Protein AF-A0A4Q6H4H4-F1 (afdb_monomer)

pLDDT: mean 83.79, std 18.28, range [35.28, 98.56]

Solvent-accessible surface area (backbone atoms only — not comparable to full-atom values): 11955 Å² total; per-residue (Å²): 139,85,88,82,91,83,85,89,84,82,86,76,82,78,79,79,80,73,75,78,73,72,81,71,68,82,70,78,76,62,74,46,55,41,21,68,50,34,29,77,55,87,57,36,86,38,56,75,34,77,49,33,36,56,27,21,25,72,40,68,34,55,92,76,80,50,20,31,28,33,31,42,95,56,76,86,53,84,60,22,12,32,17,32,41,34,33,62,43,93,83,63,80,78,85,74,46,62,56,42,37,34,38,37,36,26,30,30,39,72,43,47,79,90,65,80,61,91,68,45,47,60,29,30,48,27,77,42,79,42,82,49,93,59,101,59,77,65,81,83,77,56,50,76,33,69,63,86,68,100,57,67,69,36,49,40,65,42,65,65,40,76,67,52,79,67,26,77,73,50,66,47,78,91,79,72,44,70,48,67,32,72,94,43,75,83,77,57,84,89,75,61,83,132

Structure (mmCIF, N/CA/C/O backbone):
data_AF-A0A4Q6H4H4-F1
#
_entry.id   AF-A0A4Q6H4H4-F1
#
loop_
_atom_site.group_PDB
_atom_site.id
_atom_site.type_symbol
_atom_site.label_atom_id
_atom_site.label_alt_id
_atom_site.label_comp_id
_atom_site.label_asym_id
_atom_site.label_entity_id
_atom_site.label_seq_id
_atom_site.pdbx_PDB_ins_code
_atom_site.Cartn_x
_atom_site.Cartn_y
_atom_site.Cartn_z
_atom_site.occupancy
_atom_site.B_iso_or_equiv
_atom_site.auth_seq_id
_atom_site.auth_comp_id
_atom_site.auth_asym_id
_atom_site.auth_atom_id
_atom_site.pdbx_PDB_model_num
ATOM 1 N N . MET A 1 1 ? -66.472 32.005 66.245 1.00 35.28 1 MET A N 1
ATOM 2 C CA . MET A 1 1 ? -67.107 30.786 65.688 1.00 35.28 1 MET A CA 1
ATOM 3 C C . MET A 1 1 ? -67.100 31.001 64.180 1.00 35.28 1 MET A C 1
ATOM 5 O O . MET A 1 1 ? -67.633 32.016 63.779 1.00 35.28 1 MET A O 1
ATOM 9 N N . THR A 1 2 ? -66.399 30.291 63.301 1.00 38.59 2 THR A N 1
ATOM 10 C CA . THR A 1 2 ? -65.893 28.909 63.253 1.00 38.59 2 THR A CA 1
ATOM 11 C C . THR A 1 2 ? -64.796 28.846 62.170 1.00 38.59 2 THR A C 1
ATOM 13 O O . THR A 1 2 ? -64.757 29.670 61.262 1.00 38.59 2 THR A O 1
ATOM 16 N N . VAL A 1 3 ? -63.889 27.882 62.308 1.00 40.03 3 VAL A N 1
ATOM 17 C CA . VAL A 1 3 ? -62.698 27.603 61.479 1.00 40.03 3 VAL A CA 1
ATOM 18 C C . VAL A 1 3 ? -63.068 26.728 60.266 1.00 40.03 3 VAL A C 1
ATOM 20 O O . VAL A 1 3 ? -63.971 25.914 60.419 1.00 40.03 3 VAL A O 1
ATOM 23 N N . SER A 1 4 ? -62.351 26.827 59.128 1.00 36.16 4 SER A N 1
ATOM 24 C CA . SER A 1 4 ? -61.891 25.709 58.245 1.00 36.16 4 SER A CA 1
ATOM 25 C C . SER A 1 4 ? -61.464 26.259 56.863 1.00 36.16 4 SER A C 1
ATOM 27 O O . SER A 1 4 ? -62.285 26.838 56.167 1.00 36.16 4 SER A O 1
ATOM 29 N N . ARG A 1 5 ? -60.167 26.348 56.515 1.00 41.56 5 ARG A N 1
ATOM 30 C CA . ARG A 1 5 ? -59.294 25.346 55.840 1.00 41.56 5 ARG A CA 1
ATOM 31 C C . ARG A 1 5 ? -59.839 24.824 54.488 1.00 41.56 5 ARG A C 1
ATOM 33 O O . ARG A 1 5 ? -60.927 24.267 54.478 1.00 41.56 5 ARG A O 1
ATOM 40 N N . PHE A 1 6 ? -59.051 24.921 53.401 1.00 36.00 6 PHE A N 1
ATOM 41 C CA . PHE A 1 6 ? -58.383 23.801 52.686 1.00 36.00 6 PHE A CA 1
ATOM 42 C C . PHE A 1 6 ? -57.815 24.233 51.287 1.00 36.00 6 PHE A C 1
ATOM 44 O O . PHE A 1 6 ? -58.570 24.639 50.420 1.00 36.00 6 PHE A O 1
ATOM 51 N N . HIS A 1 7 ? -56.488 24.059 51.102 1.00 35.75 7 HIS A N 1
ATOM 52 C CA . HIS A 1 7 ? -55.749 23.491 49.935 1.00 35.75 7 HIS A CA 1
ATOM 53 C C . HIS A 1 7 ? -55.596 24.330 48.641 1.00 35.75 7 HIS A C 1
ATOM 55 O O . HIS A 1 7 ? -56.561 24.637 47.963 1.00 35.75 7 HIS A O 1
ATOM 61 N N . ALA A 1 8 ? -54.402 24.859 48.330 1.00 37.91 8 ALA A N 1
ATOM 62 C CA . ALA A 1 8 ? -53.200 24.207 47.768 1.00 37.91 8 ALA A CA 1
ATOM 63 C C . ALA A 1 8 ? -53.319 23.853 46.275 1.00 37.91 8 ALA A C 1
ATOM 65 O O . ALA A 1 8 ? -54.099 22.980 45.915 1.00 37.91 8 ALA A O 1
ATOM 66 N N . SER A 1 9 ? -52.478 24.467 45.433 1.00 41.88 9 SER A N 1
ATOM 67 C CA . SER A 1 9 ? -51.912 23.851 44.219 1.00 41.88 9 SER A CA 1
ATOM 68 C C . SER A 1 9 ? -50.717 24.674 43.732 1.00 41.88 9 SER A C 1
ATOM 70 O O . SER A 1 9 ? -50.850 25.678 43.039 1.00 41.88 9 SER A O 1
ATOM 72 N N . LEU A 1 10 ? -49.536 24.240 44.167 1.00 38.97 10 LEU A N 1
ATOM 73 C CA . LEU A 1 10 ? -48.231 24.639 43.660 1.00 38.97 10 LEU A CA 1
ATOM 74 C C . LEU A 1 10 ? -48.006 23.863 42.351 1.00 38.97 10 LEU A C 1
ATOM 76 O O . LEU A 1 10 ? -47.888 22.639 42.375 1.00 38.97 10 LEU A O 1
ATOM 80 N N . LEU A 1 11 ? -47.991 24.554 41.211 1.00 40.78 11 LEU A N 1
ATOM 81 C CA . LEU A 1 11 ? -47.660 23.966 39.910 1.00 40.78 11 LEU A CA 1
ATOM 82 C C . LEU A 1 11 ? -46.150 23.687 39.854 1.00 40.78 11 LEU A C 1
ATOM 84 O O . LEU A 1 11 ? -45.351 24.557 39.519 1.00 40.78 11 LEU A O 1
ATOM 88 N N . LEU A 1 12 ? -45.763 22.462 40.212 1.00 40.66 12 LEU A N 1
ATOM 89 C CA . LEU A 1 12 ? -44.425 21.931 39.977 1.00 40.66 12 LEU A CA 1
ATOM 90 C C . LEU A 1 12 ? -44.362 21.432 38.526 1.00 40.66 12 LEU A C 1
ATOM 92 O O . LEU A 1 12 ? -44.878 20.364 38.201 1.00 40.66 12 LEU A O 1
ATOM 96 N N . ALA A 1 13 ? -43.756 22.222 37.641 1.00 47.00 13 ALA A N 1
ATOM 97 C CA . ALA A 1 13 ? -43.449 21.793 36.283 1.00 47.00 13 ALA A CA 1
ATOM 98 C C . ALA A 1 13 ? -42.351 20.718 36.332 1.00 47.00 13 ALA A C 1
ATOM 100 O O . ALA A 1 13 ? -41.165 21.017 36.466 1.00 47.00 13 ALA A O 1
ATOM 101 N N . VAL A 1 14 ? -42.754 19.450 36.246 1.00 52.16 14 VAL A N 1
ATOM 102 C CA . VAL A 1 14 ? -41.838 18.333 36.007 1.00 52.16 14 VAL A CA 1
ATOM 103 C C . VAL A 1 14 ? -41.375 18.435 34.557 1.00 52.16 14 VAL A C 1
ATOM 105 O O . VAL A 1 14 ? -42.072 18.024 33.631 1.00 52.16 14 VAL A O 1
ATOM 108 N N . VAL A 1 15 ? -40.192 19.012 34.349 1.00 52.56 15 VAL A N 1
ATOM 109 C CA . VAL A 1 15 ? -39.466 18.877 33.085 1.00 52.56 15 VAL A CA 1
ATOM 110 C C . VAL A 1 15 ? -39.025 17.422 32.994 1.00 52.56 15 VAL A C 1
ATOM 112 O O . VAL A 1 15 ? -38.064 16.992 33.631 1.00 52.56 15 VAL A O 1
ATOM 115 N N . CYS A 1 16 ? -39.782 16.642 32.230 1.00 44.44 16 CYS A N 1
ATOM 116 C CA . CYS A 1 16 ? -39.402 15.302 31.826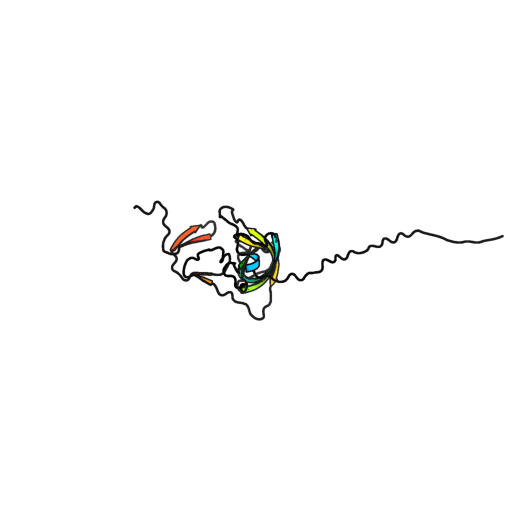 1.00 44.44 16 CYS A CA 1
ATOM 117 C C . CYS A 1 16 ? -38.205 15.437 30.874 1.00 44.44 16 CYS A C 1
ATOM 119 O O . CYS A 1 16 ? -38.367 15.644 29.672 1.00 44.44 16 CYS A O 1
ATOM 121 N N . ALA A 1 17 ? -36.990 15.380 31.423 1.00 48.84 17 ALA A N 1
ATOM 122 C CA . ALA A 1 17 ? -35.779 15.178 30.645 1.00 48.84 17 ALA A CA 1
ATOM 123 C C . ALA A 1 17 ? -35.823 13.750 30.087 1.00 48.84 17 ALA A C 1
ATOM 125 O O . ALA A 1 17 ? -35.260 12.813 30.652 1.00 48.84 17 ALA A O 1
ATOM 126 N N . CYS A 1 18 ? -36.563 13.579 28.993 1.00 41.12 18 CYS A N 1
ATOM 127 C CA . CYS A 1 18 ? -36.513 12.382 28.179 1.00 41.12 18 CYS A CA 1
ATOM 128 C C . CYS A 1 18 ? -35.121 12.372 27.548 1.00 41.12 18 CYS A C 1
ATOM 130 O O . CYS A 1 18 ? -34.861 13.045 26.551 1.00 41.12 18 CYS A O 1
ATOM 132 N N . GLY A 1 19 ? -34.188 11.693 28.214 1.00 46.41 19 GLY A N 1
ATOM 133 C CA . GLY A 1 19 ? -32.889 11.398 27.653 1.00 46.41 19 GLY A CA 1
ATOM 134 C C . GLY A 1 19 ? -33.112 10.638 26.360 1.00 46.41 19 GLY A C 1
ATOM 135 O O . GLY A 1 19 ? -33.396 9.442 26.382 1.00 46.41 19 GLY A O 1
ATOM 136 N N . ALA A 1 20 ? -32.961 11.329 25.233 1.00 50.06 20 ALA A N 1
ATOM 137 C CA . ALA A 1 20 ? -32.566 10.704 23.988 1.00 50.06 20 ALA A CA 1
ATOM 138 C C . ALA A 1 20 ? -31.166 10.122 24.224 1.00 50.06 20 ALA A C 1
ATOM 140 O O . ALA A 1 20 ? -30.148 10.707 23.854 1.00 50.06 20 ALA A O 1
ATOM 141 N N . ALA A 1 21 ? -31.114 8.987 24.925 1.00 47.38 21 ALA A N 1
ATOM 142 C CA . ALA A 1 21 ? -30.022 8.051 24.819 1.00 47.38 21 ALA A CA 1
ATOM 143 C C . ALA A 1 21 ? -29.969 7.717 23.337 1.00 47.38 21 ALA A C 1
ATOM 145 O O . ALA A 1 21 ? -30.808 6.987 22.812 1.00 47.38 21 ALA A O 1
ATOM 146 N N . SER A 1 22 ? -29.063 8.416 22.664 1.00 45.31 22 SER A N 1
ATOM 147 C CA . SER A 1 22 ? -28.878 8.362 21.238 1.00 45.31 22 SER A CA 1
ATOM 148 C C . SER A 1 22 ? -28.704 6.902 20.864 1.00 45.31 22 SER A C 1
ATOM 150 O O . SER A 1 22 ? -27.678 6.286 21.156 1.00 45.31 22 SER A O 1
ATOM 152 N N . THR A 1 23 ? -29.732 6.332 20.249 1.00 42.31 23 THR A N 1
ATOM 153 C CA . THR A 1 23 ? -29.711 5.022 19.613 1.00 42.31 23 THR A CA 1
ATOM 154 C C . THR A 1 23 ? -28.876 5.104 18.334 1.00 42.31 23 THR A C 1
ATOM 156 O O . THR A 1 23 ? -29.258 4.588 17.290 1.00 42.31 23 THR A O 1
ATOM 159 N N . TYR A 1 24 ? -27.675 5.689 18.409 1.00 43.91 24 TYR A N 1
ATOM 160 C CA . TYR A 1 24 ? -26.567 5.250 17.573 1.00 43.91 24 TYR A CA 1
ATOM 161 C C . TYR A 1 24 ? -26.169 3.882 18.100 1.00 43.91 24 TYR A C 1
ATOM 163 O O . TYR A 1 24 ? -25.194 3.709 18.831 1.00 43.91 24 TYR A O 1
ATOM 171 N N . ALA A 1 25 ? -27.005 2.906 17.755 1.00 46.31 25 ALA A N 1
ATOM 172 C CA . ALA A 1 25 ? -26.645 1.516 17.758 1.00 46.31 25 ALA A CA 1
ATOM 173 C C . ALA A 1 25 ? -25.219 1.429 17.217 1.00 46.31 25 ALA A C 1
ATOM 175 O O . ALA A 1 25 ? -24.937 1.871 16.099 1.00 46.31 25 ALA A O 1
ATOM 176 N N . ALA A 1 26 ? -24.319 0.908 18.045 1.00 48.25 26 ALA A N 1
ATOM 177 C CA . ALA A 1 26 ? -23.011 0.471 17.620 1.00 48.25 26 ALA A CA 1
ATOM 178 C C . ALA A 1 26 ? -23.227 -0.660 16.607 1.00 48.25 26 ALA A C 1
ATOM 180 O O . ALA A 1 26 ? -23.169 -1.842 16.944 1.00 48.25 26 ALA A O 1
ATOM 181 N N . ALA A 1 27 ? -23.539 -0.303 15.360 1.00 49.81 27 ALA A N 1
ATOM 182 C CA . ALA A 1 27 ? -23.380 -1.197 14.241 1.00 49.81 27 ALA A CA 1
ATOM 183 C C . ALA A 1 27 ? -21.912 -1.607 14.301 1.00 49.81 27 ALA A C 1
ATOM 185 O O . ALA A 1 27 ? -21.023 -0.772 14.119 1.00 49.81 27 ALA A O 1
ATOM 186 N N . LYS A 1 28 ? -21.653 -2.872 14.649 1.00 50.56 28 LYS A N 1
ATOM 187 C CA . LYS A 1 28 ? -20.339 -3.476 14.457 1.00 50.56 28 LYS A CA 1
ATOM 188 C C . LYS A 1 28 ? -20.013 -3.290 12.980 1.00 50.56 28 LYS A C 1
ATOM 190 O O . LYS A 1 28 ? -20.479 -4.065 12.151 1.00 50.56 28 LYS A O 1
ATOM 195 N N . ARG A 1 29 ? -19.266 -2.240 12.640 1.00 71.00 29 ARG A N 1
ATOM 196 C CA . ARG A 1 29 ? -18.693 -2.099 11.306 1.00 71.00 29 ARG A CA 1
ATOM 197 C C . ARG A 1 29 ? -17.817 -3.334 11.106 1.00 71.00 29 ARG A C 1
ATOM 199 O O . ARG A 1 29 ? -16.938 -3.618 11.920 1.00 71.00 29 ARG A O 1
ATOM 206 N N . SER A 1 30 ? -18.154 -4.140 10.108 1.00 88.88 30 SER A N 1
ATOM 207 C CA . SER A 1 30 ? -17.377 -5.320 9.752 1.00 88.88 30 SER A CA 1
ATOM 208 C C . SER A 1 30 ? -16.040 -4.883 9.168 1.00 88.88 30 SER A C 1
ATOM 210 O O . SER A 1 30 ? -15.969 -3.859 8.489 1.00 88.88 30 SER A O 1
ATOM 212 N N . VAL A 1 31 ? -15.000 -5.679 9.404 1.00 94.69 31 VAL A N 1
ATOM 213 C CA . VAL A 1 31 ? -13.733 -5.524 8.687 1.00 94.69 31 VAL A CA 1
ATOM 214 C C . VAL A 1 31 ? -13.992 -5.802 7.203 1.00 94.69 31 VAL A C 1
ATOM 216 O O . VAL A 1 31 ? -14.614 -6.816 6.882 1.00 94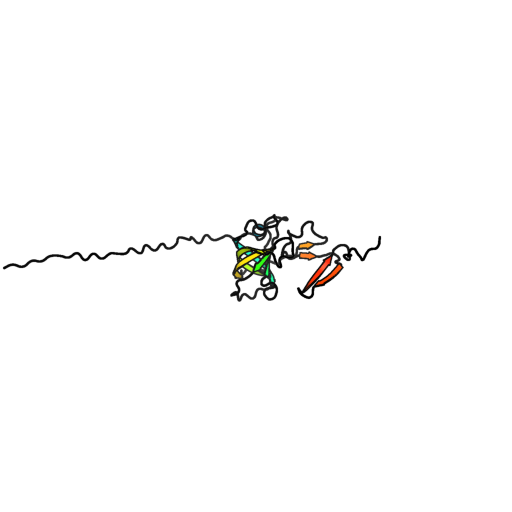.69 31 VAL A O 1
ATOM 219 N N . ILE A 1 32 ? -13.562 -4.900 6.325 1.00 96.25 32 ILE A N 1
ATOM 220 C CA . ILE A 1 32 ? -13.533 -5.113 4.873 1.00 96.25 32 ILE A CA 1
ATOM 221 C C . ILE A 1 32 ? -12.117 -5.492 4.431 1.00 96.25 32 ILE A C 1
ATOM 223 O O . ILE A 1 32 ? -11.156 -5.222 5.154 1.00 96.25 32 ILE A O 1
ATOM 227 N N . THR A 1 33 ? -12.005 -6.100 3.252 1.00 96.69 33 THR A N 1
ATOM 228 C CA . THR A 1 33 ? -10.712 -6.308 2.595 1.00 96.69 33 THR A CA 1
ATOM 229 C C . THR A 1 33 ? -10.139 -4.978 2.125 1.00 96.69 33 THR A C 1
ATOM 231 O O . THR A 1 33 ? -10.880 -4.028 1.842 1.00 96.69 33 THR A O 1
ATOM 234 N N . ILE A 1 34 ? -8.817 -4.904 2.051 1.00 97.69 34 ILE A N 1
ATOM 235 C CA . ILE A 1 34 ? -8.105 -3.732 1.556 1.00 97.69 34 ILE A CA 1
ATOM 236 C C . ILE A 1 34 ? -8.345 -3.563 0.049 1.00 97.69 34 ILE A C 1
ATOM 238 O O . ILE A 1 34 ? -8.628 -2.440 -0.363 1.00 97.69 34 ILE A O 1
ATOM 242 N N . GLY A 1 35 ? -8.421 -4.652 -0.725 1.00 97.12 35 GLY A N 1
ATOM 243 C CA . GLY A 1 35 ? -8.825 -4.617 -2.140 1.00 97.12 35 GLY A CA 1
ATOM 244 C C . GLY A 1 35 ? -10.178 -3.945 -2.384 1.00 97.12 35 GLY A C 1
ATOM 245 O O . GLY A 1 35 ? -10.332 -3.151 -3.313 1.00 97.12 35 GLY A O 1
ATOM 246 N N . ARG A 1 36 ? -11.143 -4.100 -1.466 1.00 96.81 36 ARG A N 1
ATOM 247 C CA . ARG A 1 36 ? -12.421 -3.370 -1.526 1.00 96.81 36 ARG A CA 1
ATOM 248 C C . ARG A 1 36 ? -12.279 -1.870 -1.244 1.00 96.81 36 ARG A C 1
ATOM 250 O O . ARG A 1 36 ? -13.081 -1.088 -1.756 1.00 96.81 36 ARG A O 1
ATOM 257 N N . ALA A 1 37 ? -11.335 -1.476 -0.390 1.00 97.19 37 ALA A N 1
ATOM 258 C CA . ALA A 1 37 ? -11.049 -0.069 -0.124 1.00 97.19 37 ALA A CA 1
ATOM 259 C C . ALA A 1 37 ? -10.315 0.587 -1.297 1.00 97.19 37 ALA A C 1
ATOM 261 O O . ALA A 1 37 ? -10.647 1.714 -1.633 1.00 97.19 37 ALA A O 1
ATOM 262 N N . GLN A 1 38 ? -9.395 -0.130 -1.936 1.00 96.94 38 GLN A N 1
ATOM 263 C CA . GLN A 1 38 ? -8.705 0.291 -3.155 1.00 96.94 38 GLN A CA 1
ATOM 264 C C . GLN A 1 38 ? -9.677 0.412 -4.339 1.00 96.94 38 GLN A C 1
ATOM 266 O O . GLN A 1 38 ? -9.867 1.478 -4.913 1.00 96.94 38 GLN A O 1
ATOM 271 N N . GLY A 1 39 ? -10.414 -0.658 -4.639 1.00 95.75 39 GLY A N 1
ATOM 272 C CA . GLY A 1 39 ? -11.266 -0.727 -5.821 1.00 95.75 39 GLY A CA 1
ATOM 273 C C . GLY A 1 39 ? -10.471 -0.910 -7.118 1.00 95.75 39 GLY A C 1
ATOM 274 O O . GLY A 1 39 ? -9.253 -1.044 -7.121 1.00 95.75 39 GLY A O 1
ATOM 275 N N . ARG A 1 40 ? -11.191 -1.002 -8.244 1.00 95.19 40 ARG A N 1
ATOM 276 C CA . ARG A 1 40 ? -10.613 -1.324 -9.568 1.00 95.19 40 ARG A CA 1
ATOM 277 C C . ARG A 1 40 ? -10.270 -0.107 -10.429 1.00 95.19 40 ARG A C 1
ATOM 279 O O . ARG A 1 40 ? -9.693 -0.283 -11.499 1.00 95.19 40 ARG A O 1
ATOM 286 N N . ALA A 1 41 ? -10.736 1.072 -10.032 1.00 92.56 41 ALA A N 1
ATOM 287 C CA . ALA A 1 41 ? -10.543 2.319 -10.764 1.00 92.56 41 ALA A CA 1
ATOM 288 C C . ALA A 1 41 ? -9.378 3.106 -10.157 1.00 92.56 41 ALA A C 1
ATOM 290 O O . ALA A 1 41 ? -8.947 2.783 -9.059 1.00 92.56 41 ALA A O 1
ATOM 291 N N . ASP A 1 42 ? -8.953 4.174 -10.828 1.00 90.00 42 ASP A N 1
ATOM 292 C CA . ASP A 1 42 ? -7.866 5.063 -10.377 1.00 90.00 42 ASP A CA 1
ATOM 293 C C . ASP A 1 42 ? -8.157 5.796 -9.053 1.00 90.00 42 ASP A C 1
ATOM 295 O O . ASP A 1 42 ? -7.317 6.525 -8.544 1.00 90.00 42 ASP A O 1
ATOM 299 N N . ARG A 1 43 ? -9.391 5.710 -8.544 1.00 93.75 43 ARG A N 1
ATOM 300 C CA . ARG A 1 43 ? -9.804 6.295 -7.266 1.00 93.75 43 ARG A CA 1
ATOM 301 C C . ARG A 1 43 ? -10.704 5.323 -6.533 1.00 93.75 43 ARG A C 1
ATOM 303 O O . ARG A 1 43 ? -11.534 4.637 -7.149 1.00 93.75 43 ARG A O 1
ATOM 310 N N . SER A 1 44 ? -10.614 5.346 -5.213 1.00 96.69 44 SER A N 1
ATOM 311 C CA . SER A 1 44 ? -11.403 4.499 -4.344 1.00 96.69 44 SER A CA 1
ATOM 312 C C . SER A 1 44 ? -12.911 4.727 -4.514 1.00 96.69 44 SER A C 1
ATOM 314 O O . SER A 1 44 ? -13.396 5.859 -4.406 1.00 96.69 44 SER A O 1
ATOM 316 N N . PRO A 1 45 ? -13.722 3.657 -4.633 1.00 97.25 45 PRO A N 1
ATOM 317 C CA . PRO A 1 45 ? -15.179 3.764 -4.543 1.00 97.25 45 PRO A CA 1
ATOM 318 C C . PRO A 1 45 ? -15.656 4.119 -3.125 1.00 97.25 45 PRO A C 1
ATOM 320 O O . PRO A 1 45 ? -16.841 4.384 -2.915 1.00 97.25 45 PRO A O 1
ATOM 323 N N . LEU A 1 46 ? -14.756 4.072 -2.140 1.00 98.00 46 LEU A N 1
ATOM 324 C CA . LEU A 1 46 ? -15.012 4.377 -0.739 1.00 98.00 46 LEU A CA 1
ATOM 325 C C . LEU A 1 46 ? -14.377 5.701 -0.310 1.00 98.00 46 LEU A C 1
ATOM 327 O O . LEU A 1 46 ? -14.336 5.964 0.891 1.00 98.00 46 LEU A O 1
ATOM 331 N N . GLU A 1 47 ? -13.920 6.545 -1.238 1.00 98.12 47 GLU A N 1
ATOM 332 C CA . GLU A 1 47 ? -13.380 7.863 -0.907 1.00 98.12 47 GLU A CA 1
ATOM 333 C C . GLU A 1 47 ? -14.332 8.640 0.021 1.00 98.12 47 GLU A C 1
ATOM 335 O O . GLU A 1 47 ? -15.548 8.724 -0.181 1.00 98.12 47 GLU A O 1
ATOM 340 N N . GLY A 1 48 ? -13.771 9.181 1.101 1.00 97.38 48 GLY A N 1
ATOM 341 C CA . GLY A 1 48 ? -14.515 9.911 2.113 1.00 97.38 48 GLY A CA 1
ATOM 342 C C . GLY A 1 48 ? -15.381 9.025 3.007 1.00 97.38 48 GLY A C 1
ATOM 343 O O . GLY A 1 48 ? -15.998 9.559 3.926 1.00 97.38 48 GLY A O 1
ATOM 344 N N . GLN A 1 49 ? -15.432 7.704 2.825 1.00 98.00 49 GLN A N 1
ATOM 345 C CA . GLN A 1 49 ? -16.205 6.792 3.670 1.00 98.00 49 GLN A CA 1
ATOM 346 C C . GLN A 1 49 ? -15.375 6.258 4.841 1.00 98.00 49 GLN A C 1
ATOM 348 O O . GLN A 1 49 ? -14.172 6.017 4.709 1.00 98.00 49 GLN A O 1
ATOM 353 N N . PRO A 1 50 ? -16.000 6.050 6.013 1.00 97.81 50 PRO A N 1
ATOM 354 C CA . PRO A 1 50 ? -15.339 5.387 7.119 1.00 97.81 50 PRO A CA 1
ATOM 355 C C . PRO A 1 50 ? -15.263 3.873 6.882 1.00 97.81 50 PRO A C 1
ATOM 357 O O . PRO A 1 50 ? -16.266 3.232 6.560 1.00 97.81 50 PRO A O 1
ATOM 360 N N . VAL A 1 51 ? -14.095 3.290 7.124 1.00 97.88 51 VAL A N 1
ATOM 361 C CA . VAL A 1 51 ? -13.810 1.866 6.929 1.00 97.88 51 VAL A CA 1
ATOM 362 C C . VAL A 1 51 ? -13.129 1.264 8.153 1.00 97.88 51 VAL A C 1
ATOM 364 O O . VAL A 1 51 ? -12.541 1.964 8.982 1.00 97.88 51 VAL A O 1
ATOM 367 N N . ILE A 1 52 ? -13.220 -0.060 8.259 1.00 97.69 52 ILE A N 1
ATOM 368 C CA . ILE A 1 52 ? -12.394 -0.850 9.167 1.00 97.69 52 ILE A CA 1
ATOM 369 C C . ILE A 1 52 ? -11.655 -1.878 8.323 1.00 97.69 52 ILE A C 1
ATOM 371 O O . ILE A 1 52 ? -12.296 -2.707 7.683 1.00 97.69 52 ILE A O 1
ATOM 375 N N . VAL A 1 53 ? -10.328 -1.842 8.351 1.00 97.12 53 VAL A N 1
ATOM 376 C CA . VAL A 1 53 ? -9.464 -2.824 7.681 1.00 97.12 53 VAL A CA 1
ATOM 377 C C . VAL A 1 53 ? -8.572 -3.511 8.705 1.00 97.12 53 VAL A C 1
ATOM 379 O O . VAL A 1 53 ? -8.350 -3.007 9.811 1.00 97.12 53 VAL A O 1
ATOM 382 N N . GLN A 1 54 ? -8.074 -4.691 8.364 1.00 96.00 54 GLN A N 1
ATOM 383 C CA . GLN A 1 54 ? -7.135 -5.427 9.198 1.00 96.00 54 GLN A CA 1
ATOM 384 C C . GLN A 1 54 ? -6.089 -6.073 8.304 1.00 96.00 54 GLN A C 1
ATOM 386 O O . GLN A 1 54 ? -6.442 -6.729 7.333 1.00 96.00 54 GLN A O 1
ATOM 391 N N . GLY A 1 55 ? -4.822 -5.936 8.667 1.00 95.06 55 GLY A N 1
ATOM 392 C CA . GLY A 1 55 ? -3.726 -6.492 7.886 1.00 95.06 55 GLY A CA 1
ATOM 393 C C . GLY A 1 55 ? -2.441 -6.572 8.691 1.00 95.06 55 GLY A C 1
ATOM 394 O O . GLY A 1 55 ? -2.412 -6.267 9.888 1.00 95.06 55 GLY A O 1
ATOM 395 N N . THR A 1 56 ? -1.380 -6.979 8.016 1.00 95.88 56 THR A N 1
ATOM 396 C CA . THR A 1 56 ? -0.017 -7.009 8.527 1.00 95.88 56 THR A CA 1
ATOM 397 C C . THR A 1 56 ? 0.736 -5.780 8.031 1.00 95.88 56 THR A C 1
ATOM 399 O O . THR A 1 56 ? 0.700 -5.445 6.848 1.00 95.88 56 THR A O 1
ATOM 402 N N . VAL A 1 57 ? 1.429 -5.098 8.938 1.00 95.88 57 VAL A N 1
ATOM 403 C CA . VAL A 1 57 ? 2.307 -3.978 8.602 1.00 95.88 57 VAL A CA 1
ATOM 404 C C . VAL A 1 57 ? 3.478 -4.512 7.780 1.00 95.88 57 VAL A C 1
ATOM 406 O O . VAL A 1 57 ? 4.204 -5.399 8.234 1.00 95.88 57 VAL A O 1
ATOM 409 N N . THR A 1 58 ? 3.680 -3.984 6.576 1.00 95.75 58 THR A N 1
ATOM 410 C CA . THR A 1 58 ? 4.776 -4.390 5.675 1.00 95.75 58 THR A CA 1
ATOM 411 C C . THR A 1 58 ? 5.966 -3.436 5.745 1.00 95.75 58 THR A C 1
ATOM 413 O O . THR A 1 58 ? 7.101 -3.858 5.528 1.00 95.75 58 THR A O 1
ATOM 416 N N . GLY A 1 59 ? 5.730 -2.184 6.141 1.00 94.50 59 GLY A N 1
ATOM 417 C CA . GLY A 1 59 ? 6.765 -1.188 6.403 1.00 94.50 59 GLY A CA 1
ATOM 418 C C . GLY A 1 59 ? 6.221 -0.024 7.226 1.00 94.50 59 GLY A C 1
ATOM 419 O O . GLY A 1 59 ? 5.120 0.457 6.970 1.00 94.50 59 GLY A O 1
ATOM 420 N N . ASN A 1 60 ? 6.985 0.419 8.226 1.00 94.38 60 ASN A N 1
ATOM 421 C CA . ASN A 1 60 ? 6.645 1.584 9.039 1.00 94.38 60 ASN A CA 1
ATOM 422 C C . ASN A 1 60 ? 7.549 2.761 8.656 1.00 94.38 60 ASN A C 1
ATOM 424 O O . ASN A 1 60 ? 8.758 2.700 8.871 1.00 94.38 60 ASN A O 1
ATOM 428 N N . PHE A 1 61 ? 6.945 3.822 8.126 1.00 92.75 61 PHE A N 1
ATOM 429 C CA . PHE A 1 61 ? 7.616 5.026 7.644 1.00 92.75 61 PHE A CA 1
ATOM 430 C C . PHE A 1 61 ? 7.093 6.284 8.350 1.00 92.75 61 PHE A C 1
ATOM 432 O O . PHE A 1 61 ? 7.141 7.376 7.787 1.00 92.75 61 PHE A O 1
ATOM 439 N N . THR A 1 62 ? 6.603 6.167 9.590 1.00 91.62 62 THR A N 1
ATOM 440 C CA . THR A 1 62 ? 6.013 7.300 10.324 1.00 91.62 62 THR A CA 1
ATOM 441 C C . THR A 1 62 ? 6.973 8.469 10.526 1.00 91.62 62 THR A C 1
ATOM 443 O O . THR A 1 62 ? 6.519 9.600 10.648 1.00 91.62 62 THR A O 1
ATOM 446 N N . GLU A 1 63 ? 8.284 8.218 10.554 1.00 87.69 63 GLU A N 1
ATOM 447 C CA . GLU A 1 63 ? 9.306 9.267 10.692 1.00 87.69 63 GLU A CA 1
ATOM 448 C C . GLU A 1 63 ? 9.627 9.985 9.366 1.00 87.69 63 GLU A C 1
ATOM 450 O O . GLU A 1 63 ? 10.188 11.075 9.401 1.00 87.69 63 GLU A O 1
ATOM 455 N N . GLY A 1 64 ? 9.257 9.408 8.215 1.00 87.19 64 GLY A N 1
ATOM 456 C CA . GLY A 1 64 ? 9.519 9.970 6.883 1.00 87.19 64 GLY A CA 1
ATOM 457 C C . GLY A 1 64 ? 8.240 10.332 6.131 1.00 87.19 64 GLY A C 1
ATOM 458 O O . GLY A 1 64 ? 7.921 11.504 5.969 1.00 87.19 64 GLY A O 1
ATOM 459 N N . LEU A 1 65 ? 7.479 9.317 5.716 1.00 88.25 65 LEU A N 1
ATOM 460 C CA . LEU A 1 65 ? 6.224 9.473 4.967 1.00 88.25 65 LEU A CA 1
ATOM 461 C C . LEU A 1 65 ? 5.021 9.810 5.864 1.00 88.25 65 LE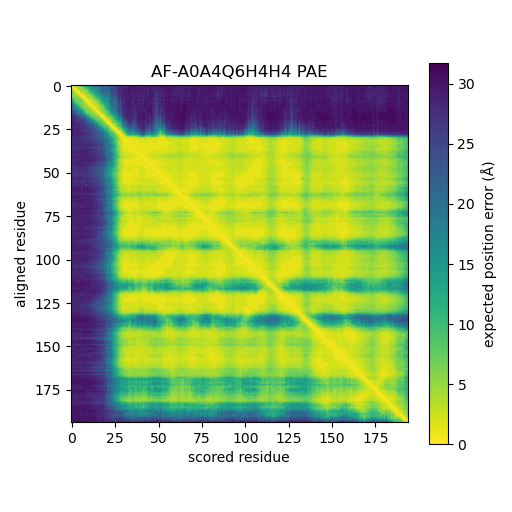U A C 1
ATOM 463 O O . LEU A 1 65 ? 3.915 10.009 5.379 1.00 88.25 65 LEU A O 1
ATOM 467 N N . GLY A 1 66 ? 5.201 9.828 7.188 1.00 92.50 66 GLY A N 1
ATOM 468 C CA . GLY A 1 66 ? 4.125 10.133 8.133 1.00 92.50 66 GLY A CA 1
ATOM 469 C C . GLY A 1 66 ? 3.107 9.004 8.325 1.00 92.50 66 GLY A C 1
ATOM 470 O O . GLY A 1 66 ? 2.081 9.223 8.964 1.00 92.50 66 GLY A O 1
ATOM 471 N N . GLY A 1 67 ? 3.390 7.794 7.833 1.00 95.56 67 GLY A N 1
ATOM 472 C CA . GLY A 1 67 ? 2.477 6.654 7.910 1.00 95.56 67 GLY A CA 1
ATOM 473 C C . GLY A 1 67 ? 3.153 5.294 7.752 1.00 95.56 67 GLY A C 1
ATOM 474 O O . GLY A 1 67 ? 4.374 5.166 7.845 1.00 95.56 67 GLY A O 1
ATOM 475 N N . PHE A 1 68 ? 2.354 4.251 7.558 1.00 97.12 68 PHE A N 1
ATOM 476 C CA . PHE A 1 68 ? 2.828 2.876 7.392 1.00 97.12 68 PHE A CA 1
ATOM 477 C C . PHE A 1 68 ? 2.013 2.139 6.329 1.00 97.12 68 PHE A C 1
ATOM 479 O O . PHE A 1 68 ? 0.843 2.448 6.114 1.00 97.12 68 PHE A O 1
ATOM 486 N N . PHE A 1 69 ? 2.622 1.140 5.696 1.00 97.62 69 PHE A N 1
ATOM 487 C CA . PHE A 1 69 ? 1.941 0.257 4.753 1.00 97.62 69 PHE A CA 1
ATOM 488 C C . PHE A 1 69 ? 1.316 -0.925 5.488 1.00 97.62 69 PHE A C 1
ATOM 490 O O . PHE A 1 69 ? 1.954 -1.556 6.340 1.00 97.62 69 PHE A O 1
ATOM 497 N N . LEU A 1 70 ? 0.068 -1.220 5.142 1.00 97.75 70 LEU A N 1
ATOM 498 C CA . LEU A 1 70 ? -0.721 -2.323 5.669 1.00 97.75 70 LEU A CA 1
ATOM 499 C C . LEU A 1 70 ? -1.175 -3.198 4.504 1.00 97.75 70 LEU A C 1
ATOM 501 O O . LEU A 1 70 ? -1.739 -2.673 3.553 1.00 97.75 70 LEU A O 1
ATOM 505 N N . GLN A 1 71 ? -0.975 -4.509 4.600 1.00 97.69 71 GLN A N 1
ATOM 506 C CA . GLN A 1 71 ? -1.416 -5.465 3.583 1.00 97.69 71 GLN A CA 1
ATOM 507 C C . GLN A 1 71 ? -2.206 -6.601 4.231 1.00 97.69 71 GLN A C 1
ATOM 509 O O . GLN A 1 71 ? -1.803 -7.108 5.283 1.00 97.69 71 GLN A O 1
ATOM 514 N N . ASP A 1 72 ? -3.339 -6.983 3.648 1.00 94.69 72 ASP A N 1
ATOM 515 C CA . ASP A 1 72 ? -4.177 -8.069 4.158 1.00 94.69 72 ASP A CA 1
ATOM 516 C C . ASP A 1 72 ? -3.909 -9.398 3.427 1.00 94.69 72 ASP A C 1
ATOM 518 O O . ASP A 1 72 ? -2.863 -9.584 2.804 1.00 94.69 72 ASP A O 1
ATOM 522 N N . GLY A 1 73 ? -4.796 -10.382 3.612 1.00 91.25 73 GLY A N 1
ATOM 523 C CA . GLY A 1 73 ? -4.678 -11.697 2.969 1.00 91.25 73 GLY A CA 1
ATOM 524 C C . GLY A 1 73 ? -5.101 -11.718 1.498 1.00 91.25 73 GLY A C 1
ATOM 525 O O . GLY A 1 73 ? -5.060 -12.786 0.888 1.00 91.25 73 GLY A O 1
ATOM 526 N N . GLY A 1 74 ? -5.516 -10.569 0.975 1.00 89.19 74 GLY A N 1
ATOM 527 C CA . GLY A 1 74 ? -6.114 -10.369 -0.325 1.00 89.19 74 GLY A CA 1
ATOM 528 C C . GLY A 1 74 ? -7.566 -10.803 -0.444 1.00 89.19 74 GLY A C 1
ATOM 529 O O . GLY A 1 74 ? -8.099 -11.543 0.391 1.00 89.19 74 GLY A O 1
ATOM 530 N N . ASP A 1 75 ? -8.223 -10.315 -1.492 1.00 90.25 75 ASP A N 1
ATOM 531 C CA . ASP A 1 75 ? -9.629 -10.616 -1.792 1.00 90.25 75 ASP A CA 1
ATOM 532 C C . ASP A 1 75 ? -9.837 -11.489 -3.041 1.00 90.25 75 ASP A C 1
ATO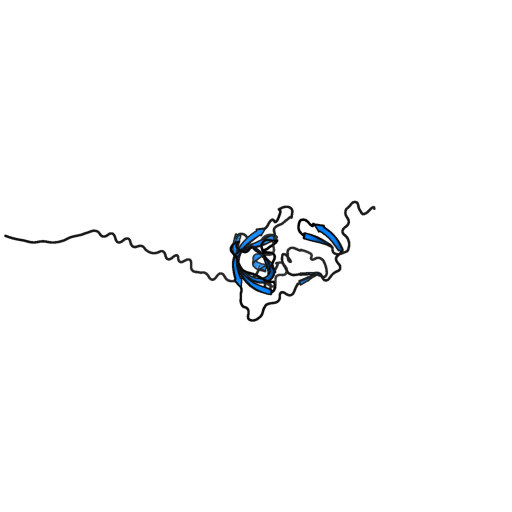M 534 O O . ASP A 1 75 ? -10.969 -11.852 -3.373 1.00 90.25 75 ASP A O 1
ATOM 538 N N . GLY A 1 76 ? -8.740 -11.900 -3.682 1.00 91.62 76 GLY A N 1
ATOM 539 C CA . GLY A 1 76 ? -8.750 -12.746 -4.875 1.00 91.62 76 GLY A CA 1
ATOM 540 C C . GLY A 1 76 ? -9.016 -11.983 -6.173 1.00 91.62 76 GLY A C 1
ATOM 541 O O . GLY A 1 76 ? -9.101 -12.613 -7.230 1.00 91.62 76 GLY A O 1
ATOM 542 N N . ASP A 1 77 ? -9.129 -10.656 -6.123 1.00 94.62 77 ASP A N 1
ATOM 543 C CA . ASP A 1 77 ? -9.264 -9.807 -7.294 1.00 94.62 77 ASP A CA 1
ATOM 544 C C . ASP A 1 77 ? -7.910 -9.225 -7.716 1.00 94.62 77 ASP A C 1
ATOM 546 O O . ASP A 1 77 ? -7.419 -8.244 -7.170 1.00 94.62 77 ASP A O 1
ATOM 550 N N . ALA A 1 78 ? -7.321 -9.793 -8.768 1.00 92.81 78 ALA A N 1
ATOM 551 C CA . ALA A 1 78 ? -6.049 -9.315 -9.316 1.00 92.81 78 ALA A CA 1
ATOM 552 C C . ALA A 1 78 ? -6.112 -7.884 -9.891 1.00 92.81 78 ALA A C 1
ATOM 554 O O . ALA A 1 78 ? -5.092 -7.350 -10.326 1.00 92.81 78 ALA A O 1
ATOM 555 N N . LEU A 1 79 ? -7.302 -7.275 -9.963 1.00 94.00 79 LEU A N 1
ATOM 556 C CA . LEU A 1 79 ? -7.490 -5.908 -10.433 1.00 94.00 79 LEU A CA 1
ATOM 557 C C . LEU A 1 79 ? -7.487 -4.863 -9.311 1.00 94.00 79 LEU A C 1
ATOM 559 O O . LEU A 1 79 ? -7.621 -3.680 -9.641 1.00 94.00 79 LEU A O 1
ATOM 563 N N . THR A 1 80 ? -7.331 -5.268 -8.051 1.00 95.06 80 THR A N 1
ATOM 564 C CA . THR A 1 80 ? -7.258 -4.384 -6.881 1.00 95.06 80 THR A CA 1
ATOM 565 C C . THR A 1 80 ? -5.985 -4.639 -6.084 1.00 95.06 80 THR A C 1
ATOM 567 O O . THR A 1 80 ? -5.507 -5.769 -6.038 1.00 95.06 80 THR A O 1
ATOM 570 N N . SER A 1 81 ? -5.447 -3.603 -5.438 1.00 96.62 81 SER A N 1
ATOM 571 C CA . SER A 1 81 ? -4.337 -3.778 -4.498 1.00 96.62 81 SER A CA 1
ATOM 572 C C . SER A 1 81 ? -4.831 -4.306 -3.150 1.00 96.62 81 SER A C 1
ATOM 574 O O . SER A 1 81 ? -5.797 -3.803 -2.582 1.00 96.62 81 SER A O 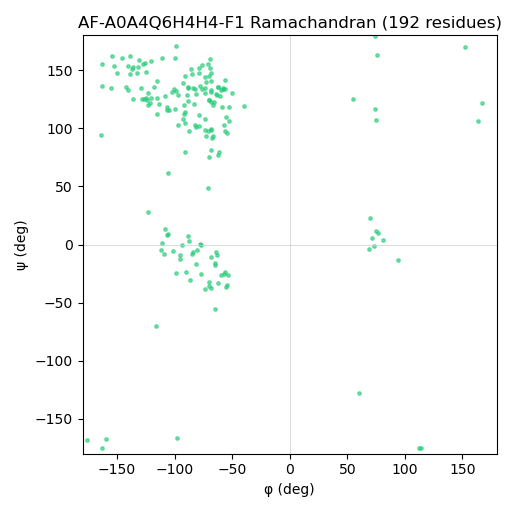1
ATOM 576 N N . ASP A 1 82 ? -4.111 -5.272 -2.587 1.00 96.75 82 ASP A N 1
ATOM 577 C CA . ASP A 1 82 ? -4.373 -5.808 -1.245 1.00 96.75 82 ASP A CA 1
ATOM 578 C C . ASP A 1 82 ? -3.646 -5.026 -0.137 1.00 96.75 82 ASP A C 1
ATOM 580 O O . ASP A 1 82 ? -3.618 -5.432 1.032 1.00 96.75 82 ASP A O 1
ATOM 584 N N . ALA A 1 83 ? -3.021 -3.904 -0.498 1.00 97.69 83 ALA A N 1
ATOM 585 C CA . ALA A 1 83 ? -2.288 -3.042 0.409 1.00 97.69 83 ALA A CA 1
ATOM 586 C C . ALA A 1 83 ? -2.762 -1.587 0.355 1.00 97.69 83 ALA A C 1
ATOM 588 O O . ALA A 1 83 ? -3.369 -1.119 -0.605 1.00 97.69 83 ALA A O 1
ATOM 589 N N . ILE A 1 84 ? -2.508 -0.869 1.445 1.00 98.00 84 ILE A N 1
ATOM 590 C CA . ILE A 1 84 ? -2.907 0.527 1.592 1.00 98.00 84 ILE A CA 1
ATOM 591 C C . ILE A 1 84 ? -1.936 1.273 2.496 1.00 98.00 84 ILE A C 1
ATOM 593 O O . ILE A 1 84 ? -1.384 0.711 3.454 1.00 98.00 84 ILE A O 1
ATOM 597 N N . PHE A 1 85 ? -1.744 2.557 2.209 1.00 98.06 85 PHE A N 1
ATOM 598 C CA . PHE A 1 85 ? -1.010 3.448 3.091 1.00 98.06 85 PHE A CA 1
ATOM 599 C C . PHE A 1 85 ? -1.932 3.999 4.184 1.00 98.06 85 PHE A C 1
ATOM 601 O O . PHE A 1 85 ? -3.073 4.398 3.942 1.00 98.06 85 PHE A O 1
ATOM 608 N N . VAL A 1 86 ? -1.447 4.000 5.423 1.00 98.31 86 VAL A N 1
ATOM 609 C CA . VAL A 1 86 ? -2.214 4.430 6.593 1.00 98.31 86 VAL A CA 1
ATOM 610 C C . VAL A 1 86 ? -1.496 5.572 7.292 1.00 98.31 86 VAL A C 1
ATOM 612 O O . VAL A 1 86 ? -0.382 5.409 7.794 1.00 98.31 86 VAL A O 1
ATOM 615 N N . VAL A 1 87 ? -2.186 6.706 7.411 1.00 97.75 87 VAL A N 1
ATOM 616 C CA . VAL A 1 87 ? -1.748 7.865 8.193 1.00 97.75 87 VAL A CA 1
ATOM 617 C C . VAL A 1 87 ? -2.330 7.745 9.609 1.00 97.75 87 VAL A C 1
ATOM 619 O O . VAL A 1 87 ? -3.543 7.906 9.787 1.00 97.75 87 VAL A O 1
ATOM 622 N N . PRO A 1 88 ? -1.526 7.439 10.646 1.00 97.00 88 PRO A N 1
ATOM 623 C CA . PRO A 1 88 ? -2.008 7.358 12.020 1.00 97.00 88 PRO A CA 1
ATOM 624 C C . PRO A 1 88 ? -2.399 8.741 12.578 1.00 97.00 88 PRO A C 1
ATOM 626 O O . PRO A 1 88 ? -1.895 9.768 12.118 1.00 97.00 88 PRO A O 1
ATOM 629 N N . PRO A 1 89 ? -3.231 8.802 13.636 1.00 94.50 89 PRO A N 1
ATOM 630 C CA . PRO A 1 89 ? -3.433 10.040 14.381 1.00 94.50 89 PRO A CA 1
ATOM 631 C C . PRO A 1 89 ? -2.097 10.586 14.895 1.00 94.50 89 PRO A C 1
ATOM 633 O O . PRO A 1 89 ? -1.284 9.823 15.417 1.00 94.50 89 PRO A O 1
ATOM 636 N N . LYS A 1 90 ? -1.907 11.911 14.876 1.00 89.69 90 LYS A N 1
ATOM 637 C CA . LYS A 1 90 ? -0.700 12.563 15.436 1.00 89.69 90 LYS A CA 1
ATOM 638 C C . LYS A 1 90 ? -0.454 12.233 16.915 1.00 89.69 90 LYS A C 1
ATOM 640 O O . LYS A 1 90 ? 0.665 12.333 17.401 1.00 89.69 90 LYS A O 1
ATOM 645 N N . THR A 1 91 ? -1.504 11.857 17.641 1.00 87.88 91 THR A N 1
ATOM 646 C CA . THR A 1 91 ? -1.455 11.449 19.052 1.00 87.88 91 THR A CA 1
ATOM 647 C C . THR A 1 91 ? -1.091 9.976 19.249 1.00 87.88 91 THR A C 1
ATOM 649 O O . THR A 1 91 ? -0.919 9.539 20.391 1.00 87.88 91 THR A O 1
ATOM 652 N N . SER A 1 92 ? -0.989 9.194 18.170 1.00 85.62 92 SER A N 1
ATOM 653 C CA . SER A 1 92 ? -0.647 7.779 18.235 1.00 85.62 92 SER A CA 1
ATOM 654 C C . SER A 1 92 ? 0.760 7.593 18.795 1.00 85.62 92 SER A C 1
ATOM 656 O O . SER A 1 92 ? 1.726 8.179 18.318 1.00 85.62 92 SER A O 1
ATOM 658 N N . LYS A 1 93 ? 0.874 6.737 19.813 1.00 80.50 93 LYS A N 1
ATOM 659 C CA . LYS A 1 93 ? 2.154 6.310 20.404 1.00 80.50 93 LYS A CA 1
ATOM 660 C C . LYS A 1 93 ? 2.518 4.873 20.022 1.00 80.50 93 LYS A C 1
ATOM 662 O O . LYS A 1 93 ? 3.437 4.296 20.601 1.00 80.50 93 LYS A O 1
ATOM 667 N N . ALA A 1 94 ? 1.757 4.266 19.109 1.00 79.44 94 ALA A N 1
ATOM 668 C CA . ALA A 1 94 ? 1.953 2.882 18.709 1.00 79.44 94 ALA A CA 1
ATOM 669 C C . ALA A 1 94 ? 3.293 2.732 17.976 1.00 79.44 94 ALA A C 1
ATOM 671 O O . ALA A 1 94 ? 3.521 3.354 16.942 1.00 79.44 94 ALA A O 1
ATOM 672 N N . ARG A 1 95 ? 4.182 1.892 18.513 1.00 86.50 95 ARG A N 1
ATOM 673 C CA . ARG A 1 95 ? 5.456 1.537 17.876 1.00 86.50 95 ARG A CA 1
ATOM 674 C C . ARG A 1 95 ? 5.255 0.303 17.004 1.00 86.50 95 ARG A C 1
ATOM 676 O O . ARG A 1 95 ? 5.552 -0.802 17.444 1.00 86.50 95 ARG A O 1
ATOM 683 N N . LEU A 1 96 ? 4.708 0.512 15.810 1.00 92.00 96 LEU A N 1
ATOM 684 C CA . LEU A 1 96 ? 4.462 -0.558 14.845 1.00 92.00 96 LEU A CA 1
ATOM 685 C C . LEU A 1 96 ? 5.767 -1.026 14.198 1.00 92.00 96 LEU A C 1
ATOM 687 O O . LEU A 1 96 ? 6.669 -0.226 13.932 1.00 92.00 96 LEU A O 1
ATOM 691 N N . ARG A 1 97 ? 5.857 -2.321 13.923 1.00 92.62 97 ARG A N 1
ATOM 692 C CA . ARG A 1 97 ? 6.965 -2.971 13.221 1.00 92.62 97 ARG A CA 1
ATOM 693 C C . ARG A 1 97 ? 6.423 -3.784 12.057 1.00 92.62 97 ARG A C 1
ATOM 695 O O . ARG A 1 97 ? 5.281 -4.234 12.084 1.00 92.62 97 ARG A O 1
ATOM 702 N N . ALA A 1 98 ? 7.260 -4.004 11.046 1.00 92.75 98 ALA A N 1
ATOM 703 C CA . ALA A 1 98 ? 6.922 -4.956 9.999 1.00 92.75 98 ALA A CA 1
ATOM 704 C C . ALA A 1 98 ? 6.628 -6.336 10.619 1.00 92.75 98 ALA A C 1
ATOM 706 O O . ALA A 1 98 ? 7.372 -6.798 11.486 1.00 92.75 98 ALA A O 1
ATOM 707 N N . GLY A 1 99 ? 5.537 -6.968 10.190 1.00 92.00 99 GLY A N 1
ATOM 708 C CA . GLY A 1 99 ? 5.023 -8.216 10.757 1.00 92.00 99 GLY A CA 1
ATOM 709 C C . GLY A 1 99 ? 3.954 -8.045 11.842 1.00 92.00 99 GLY A C 1
ATOM 710 O O . GLY A 1 99 ? 3.270 -9.021 12.151 1.00 92.00 99 GLY A O 1
ATOM 711 N N . ASP A 1 100 ? 3.751 -6.838 12.385 1.00 92.56 100 ASP A N 1
ATOM 712 C CA . ASP A 1 100 ? 2.652 -6.585 13.321 1.00 92.56 100 ASP A CA 1
ATOM 713 C C . ASP A 1 100 ? 1.309 -6.665 12.593 1.00 92.56 100 ASP A C 1
ATOM 715 O O . ASP A 1 100 ? 1.109 -6.015 11.568 1.00 92.56 100 ASP A O 1
ATOM 719 N N . THR A 1 101 ? 0.352 -7.408 13.145 1.00 94.06 101 THR A N 1
ATOM 720 C CA . THR A 1 101 ? -1.032 -7.365 12.666 1.00 94.06 101 THR A CA 1
ATOM 721 C C . THR A 1 101 ? -1.799 -6.281 13.409 1.00 94.06 101 THR A C 1
ATOM 723 O O . THR A 1 101 ? -1.827 -6.257 14.643 1.00 94.06 101 THR A O 1
ATOM 726 N N . VAL A 1 102 ? -2.468 -5.402 12.668 1.00 94.56 102 VAL A N 1
ATOM 727 C CA . VAL A 1 102 ? -3.273 -4.317 13.233 1.00 94.56 102 VAL A CA 1
ATOM 728 C C . VAL A 1 102 ? -4.650 -4.247 12.592 1.00 94.56 102 VAL A C 1
ATOM 730 O O . VAL A 1 102 ? -4.842 -4.615 11.435 1.00 94.56 102 VAL A O 1
ATOM 733 N N . ARG A 1 103 ? -5.609 -3.735 13.359 1.00 95.56 103 ARG A N 1
ATOM 734 C CA . ARG A 1 103 ? -6.898 -3.249 12.878 1.00 95.56 103 ARG A CA 1
ATOM 735 C C . ARG A 1 103 ? -6.855 -1.731 12.828 1.00 95.56 103 ARG A C 1
ATOM 737 O O . ARG A 1 103 ? -6.467 -1.091 13.808 1.00 95.56 103 ARG A O 1
ATOM 744 N N . VAL A 1 104 ? -7.279 -1.177 11.703 1.00 97.19 104 VAL A N 1
ATOM 745 C CA . VAL A 1 104 ? -7.342 0.260 11.459 1.00 97.19 104 VAL A CA 1
ATOM 746 C C . VAL A 1 104 ? -8.798 0.650 11.274 1.00 97.19 104 VAL A C 1
ATOM 748 O O . VAL A 1 104 ? -9.494 0.081 10.438 1.00 97.19 104 VAL A O 1
ATOM 751 N N . GLU A 1 105 ? -9.244 1.622 12.060 1.00 97.56 105 GLU A N 1
ATOM 752 C CA . GLU A 1 105 ? -10.510 2.325 11.864 1.00 97.56 105 GLU A CA 1
ATOM 753 C C . GLU A 1 105 ? -10.169 3.739 11.392 1.00 97.56 105 GLU A C 1
ATOM 755 O O . GLU A 1 105 ? -9.344 4.423 12.010 1.00 97.56 105 GLU A O 1
ATOM 760 N N . GLY A 1 106 ? -10.763 4.176 10.287 1.00 97.69 106 GLY A N 1
ATOM 761 C CA . GLY A 1 106 ? -10.428 5.462 9.685 1.00 97.69 106 GLY A CA 1
ATOM 762 C C . GLY A 1 106 ? -11.302 5.801 8.492 1.00 97.69 106 GLY A C 1
ATOM 763 O O . GLY A 1 106 ? -12.316 5.146 8.254 1.00 97.69 106 GLY A O 1
ATOM 764 N N . ARG A 1 107 ? -10.902 6.825 7.743 1.00 98.50 107 ARG A N 1
ATOM 765 C CA . ARG A 1 107 ? -11.587 7.284 6.532 1.00 98.50 107 ARG A CA 1
ATOM 766 C C . ARG A 1 107 ? -10.670 7.157 5.326 1.00 98.50 107 ARG A C 1
ATOM 768 O O . ARG A 1 107 ? -9.504 7.532 5.424 1.00 98.50 107 ARG A O 1
ATOM 775 N N . VAL A 1 108 ? -11.204 6.651 4.220 1.00 98.56 108 VAL A N 1
ATOM 776 C CA . VAL A 1 108 ? -10.464 6.589 2.954 1.00 98.56 108 VAL A CA 1
ATOM 777 C C . VAL A 1 108 ? -10.346 7.991 2.361 1.00 98.56 108 VAL A C 1
ATOM 779 O O . VAL A 1 108 ? -11.301 8.771 2.418 1.00 98.56 108 VAL A O 1
ATOM 782 N N . PHE A 1 109 ? -9.187 8.313 1.807 1.00 98.19 109 PHE A N 1
ATOM 783 C CA . PHE A 1 109 ? -8.933 9.542 1.069 1.00 98.19 109 PHE A CA 1
ATOM 784 C C . PHE A 1 109 ? -7.943 9.280 -0.066 1.00 98.19 109 PHE A C 1
ATOM 786 O O . PHE A 1 109 ? -7.204 8.300 -0.034 1.00 98.19 109 PHE A O 1
ATOM 793 N N . GLU A 1 110 ? -7.933 10.184 -1.036 1.00 96.44 110 GLU A N 1
ATOM 794 C CA . GLU A 1 110 ? -7.005 10.177 -2.161 1.00 96.44 110 GLU A CA 1
ATOM 795 C C . GLU A 1 110 ? -5.869 11.164 -1.887 1.00 96.44 110 GLU A C 1
ATOM 797 O O . GLU A 1 110 ? -6.112 12.367 -1.749 1.00 96.44 110 GLU A O 1
ATOM 802 N N . ASP A 1 111 ? -4.636 10.671 -1.776 1.00 93.56 111 ASP A N 1
ATOM 803 C CA . ASP A 1 111 ? -3.458 11.512 -1.570 1.00 93.56 111 ASP A CA 1
ATOM 804 C C . ASP A 1 111 ? -2.846 11.912 -2.917 1.00 93.56 111 ASP A C 1
ATOM 806 O O . ASP A 1 111 ? -2.323 11.078 -3.651 1.00 93.56 111 ASP A O 1
ATOM 810 N N . ALA A 1 112 ? -2.887 13.200 -3.251 1.00 88.94 112 ALA A N 1
ATOM 811 C CA . ALA A 1 112 ? -2.260 13.727 -4.466 1.00 88.94 112 ALA A CA 1
ATOM 812 C C . ALA A 1 112 ? -0.728 13.871 -4.354 1.00 88.94 112 ALA A C 1
ATOM 814 O O . ALA A 1 112 ? -0.079 14.335 -5.297 1.00 88.94 112 ALA A O 1
ATOM 815 N N . GLY A 1 113 ? -0.138 13.528 -3.204 1.00 84.06 113 GLY A N 1
ATOM 816 C CA . GLY A 1 113 ? 1.288 13.674 -2.948 1.00 84.06 113 GLY A CA 1
ATOM 817 C C . GLY A 1 113 ? 1.738 15.131 -3.065 1.00 84.06 113 GLY A C 1
ATOM 818 O O . GLY A 1 113 ? 1.158 16.035 -2.463 1.00 84.06 113 GLY A O 1
ATOM 819 N N . ASP A 1 114 ? 2.781 15.377 -3.861 1.00 77.19 114 ASP A N 1
ATOM 820 C CA . ASP A 1 114 ? 3.298 16.726 -4.124 1.00 77.19 114 ASP A CA 1
ATOM 821 C C . ASP A 1 114 ? 2.599 17.444 -5.298 1.00 77.19 114 ASP A C 1
ATOM 823 O O . ASP A 1 114 ? 2.990 18.557 -5.664 1.00 77.19 114 ASP A O 1
ATOM 827 N N . GLY A 1 115 ? 1.583 16.812 -5.898 1.00 74.75 115 GLY A N 1
ATOM 828 C CA . GLY A 1 115 ? 0.823 17.329 -7.035 1.00 74.75 115 GLY A CA 1
ATOM 829 C C . GLY A 1 115 ? 1.578 17.343 -8.368 1.00 74.75 115 GLY A C 1
ATOM 830 O O . GLY A 1 115 ? 1.048 17.874 -9.345 1.00 74.75 115 GLY A O 1
ATOM 831 N N . LYS A 1 116 ? 2.804 16.801 -8.437 1.00 72.69 116 LYS A N 1
ATOM 832 C CA . LYS A 1 116 ? 3.561 16.673 -9.696 1.00 72.69 116 LYS A CA 1
ATOM 833 C C . LYS A 1 116 ? 3.296 15.354 -10.416 1.00 72.69 116 LYS A C 1
ATOM 835 O O . LYS A 1 116 ? 3.492 15.280 -11.628 1.00 72.69 116 LYS A O 1
ATOM 840 N N . SER A 1 117 ? 2.870 14.332 -9.681 1.00 74.12 117 SER A N 1
ATOM 841 C CA . SER A 1 117 ? 2.482 13.035 -10.232 1.00 74.12 117 SER A CA 1
ATOM 842 C C . SER A 1 117 ? 1.077 13.083 -10.831 1.00 74.12 117 SER A C 1
ATOM 844 O O . SER A 1 117 ? 0.205 13.814 -10.364 1.00 74.12 117 SER A O 1
ATOM 846 N N . VAL A 1 118 ? 0.853 12.289 -11.879 1.00 76.19 118 VAL A N 1
ATOM 847 C CA . VAL A 1 118 ? -0.490 12.048 -12.418 1.00 76.19 118 VAL A CA 1
ATOM 848 C C . VAL A 1 118 ? -1.136 10.948 -11.577 1.00 76.19 118 VAL A C 1
ATOM 850 O O . VAL A 1 118 ? -0.594 9.849 -11.524 1.00 76.19 118 VAL A O 1
ATOM 853 N N . GLY A 1 119 ? -2.274 11.241 -10.946 1.00 84.00 119 GLY A N 1
ATOM 854 C CA . GLY A 1 119 ? -3.021 10.286 -10.117 1.00 84.00 119 GLY A CA 1
ATOM 855 C C . GLY A 1 119 ? -3.013 10.633 -8.628 1.00 84.00 119 GLY A C 1
ATOM 856 O O . GLY A 1 119 ? -2.527 11.692 -8.224 1.00 84.00 119 GLY A O 1
ATOM 857 N N . THR A 1 120 ? -3.595 9.748 -7.826 1.00 91.12 120 THR A N 1
ATOM 858 C CA . THR A 1 120 ? -3.661 9.842 -6.365 1.00 91.12 120 THR A CA 1
ATOM 859 C C . THR A 1 120 ? -3.369 8.480 -5.749 1.00 91.12 120 THR A C 1
ATOM 861 O O . THR A 1 120 ? -3.639 7.470 -6.377 1.00 91.12 120 THR A O 1
ATOM 864 N N . LEU A 1 121 ? -2.819 8.464 -4.534 1.00 93.12 121 LEU A N 1
ATOM 865 C CA . LEU A 1 121 ? -2.609 7.251 -3.748 1.00 93.12 121 LEU A CA 1
ATOM 866 C C . LEU A 1 121 ? -3.825 7.018 -2.847 1.00 93.12 121 LEU A C 1
ATOM 868 O O . LEU A 1 121 ? -4.102 7.841 -1.961 1.00 93.12 121 LEU A O 1
ATOM 872 N N . THR A 1 122 ? -4.512 5.886 -2.995 1.00 96.94 122 THR A N 1
ATOM 873 C CA . THR A 1 122 ? -5.623 5.549 -2.098 1.00 96.94 122 THR A CA 1
ATOM 874 C C . THR A 1 122 ? -5.074 5.253 -0.700 1.00 96.94 122 THR A C 1
ATOM 876 O O . THR A 1 122 ? -4.235 4.378 -0.489 1.00 96.94 122 THR A O 1
ATOM 879 N N . SER A 1 123 ? -5.548 5.992 0.302 1.00 98.12 123 SER A N 1
ATOM 880 C CA . SER A 1 123 ? -4.992 5.968 1.659 1.00 98.12 123 SER A CA 1
ATOM 881 C C . SER A 1 123 ? -6.070 5.994 2.740 1.00 98.12 123 SER A C 1
ATOM 883 O O . SER A 1 123 ? -7.214 6.380 2.508 1.00 98.12 123 SER A O 1
ATOM 885 N N . ILE A 1 124 ? -5.713 5.608 3.970 1.00 98.56 124 ILE A N 1
ATOM 886 C CA . ILE A 1 124 ? -6.596 5.723 5.141 1.00 98.56 124 ILE A CA 1
ATOM 887 C C . ILE A 1 124 ? -6.038 6.737 6.133 1.00 98.56 124 ILE A C 1
ATOM 889 O O . ILE A 1 124 ? -4.972 6.542 6.720 1.00 98.56 124 ILE A O 1
ATOM 893 N N . GLN A 1 125 ? -6.823 7.776 6.416 1.00 98.38 125 GLN A N 1
ATOM 894 C CA . GLN A 1 125 ? -6.623 8.617 7.588 1.00 98.38 125 GLN A CA 1
ATOM 895 C C . GLN A 1 125 ? -7.200 7.875 8.792 1.00 98.38 125 GLN A C 1
ATOM 897 O O . GLN A 1 125 ? -8.418 7.816 8.988 1.00 98.38 125 GLN A O 1
ATOM 902 N N . ALA A 1 126 ? -6.328 7.268 9.592 1.00 97.94 126 ALA A N 1
ATOM 903 C CA . ALA A 1 126 ? -6.751 6.482 10.736 1.00 97.94 126 ALA A CA 1
ATOM 904 C C . ALA A 1 126 ? -7.231 7.389 11.872 1.00 97.94 126 ALA A C 1
ATOM 906 O O . ALA A 1 126 ? -6.564 8.347 12.258 1.00 97.94 126 ALA A O 1
ATOM 907 N N . GLU A 1 127 ? -8.369 7.027 12.452 1.00 96.50 127 GLU A N 1
ATOM 908 C CA . GLU A 1 127 ? -8.846 7.537 13.739 1.00 96.50 127 GLU A CA 1
ATOM 909 C C . GLU A 1 127 ? -8.268 6.691 14.881 1.00 96.50 127 GLU A C 1
ATOM 911 O O . GLU A 1 127 ? -8.024 7.174 15.990 1.00 96.50 127 GLU A O 1
ATOM 916 N N . ARG A 1 128 ? -8.021 5.406 14.606 1.00 94.75 128 ARG A N 1
ATOM 917 C CA . ARG A 1 128 ? -7.582 4.427 15.594 1.00 94.75 128 ARG A CA 1
ATOM 918 C C . ARG A 1 128 ? -6.829 3.284 14.924 1.00 94.75 128 ARG A C 1
ATOM 920 O O . ARG A 1 128 ? -7.291 2.706 13.946 1.00 94.75 128 ARG A O 1
ATOM 927 N N . VAL A 1 129 ? -5.698 2.914 15.520 1.00 95.12 129 VAL A N 1
ATOM 928 C CA . VAL A 1 129 ? -4.906 1.738 15.141 1.00 95.12 129 VAL A CA 1
ATOM 929 C C . VAL A 1 129 ? -4.745 0.853 16.371 1.00 95.12 129 VAL A C 1
ATOM 931 O O . VAL A 1 129 ? -4.284 1.317 17.414 1.00 95.12 129 VAL A O 1
ATOM 934 N N . GLN A 1 130 ? -5.152 -0.409 16.268 1.00 92.81 130 GLN A N 1
ATOM 935 C CA . GLN A 1 130 ? -5.125 -1.369 17.370 1.00 92.81 130 GLN A CA 1
ATOM 936 C C . GLN A 1 130 ? -4.335 -2.617 16.974 1.00 92.81 130 GLN A C 1
ATOM 938 O O . GLN A 1 130 ? -4.687 -3.252 15.979 1.00 92.81 130 GLN A O 1
ATOM 943 N N . PRO A 1 131 ? -3.316 -3.023 17.752 1.00 91.69 131 PRO A N 1
ATOM 944 C CA . PRO A 1 131 ? -2.686 -4.323 17.576 1.00 91.69 131 PRO A CA 1
ATOM 945 C C . PRO A 1 131 ? -3.709 -5.448 17.727 1.00 91.69 131 PRO A C 1
ATOM 947 O O . PRO A 1 131 ? -4.485 -5.479 18.685 1.00 91.69 131 PRO A O 1
ATOM 950 N N . VAL A 1 132 ? -3.679 -6.398 16.801 1.00 89.12 132 VAL A N 1
ATO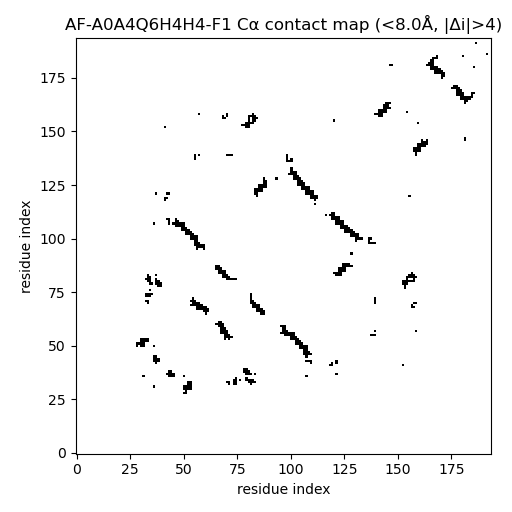M 951 C CA . VAL A 1 132 ? -4.475 -7.620 16.865 1.00 89.12 132 VAL A CA 1
ATOM 952 C C . VAL A 1 132 ? -3.536 -8.749 17.254 1.00 89.12 132 VAL A C 1
ATOM 954 O O . VAL A 1 132 ? -2.617 -9.095 16.516 1.00 89.12 132 VAL A O 1
ATOM 957 N N . LYS A 1 133 ? -3.766 -9.346 18.426 1.00 78.75 133 LYS A N 1
ATOM 958 C CA . LYS A 1 133 ? -3.061 -10.571 18.804 1.00 78.75 133 LYS A CA 1
ATOM 959 C C . LYS A 1 133 ? -3.635 -11.727 17.999 1.00 78.75 133 LYS A C 1
ATOM 961 O O . LYS A 1 133 ? -4.682 -12.266 18.350 1.00 78.75 133 LYS A O 1
ATOM 966 N N . LEU A 1 134 ? -2.952 -12.096 16.923 1.00 69.81 134 LEU A N 1
ATOM 967 C CA . LEU A 1 134 ? -3.210 -13.358 16.247 1.00 69.81 134 LEU A CA 1
ATOM 968 C C . LEU A 1 134 ? -2.419 -14.484 16.933 1.00 69.81 134 LEU A C 1
ATOM 970 O O . LEU A 1 134 ? -1.304 -14.243 17.398 1.00 69.81 134 LEU A O 1
ATOM 974 N N . PRO A 1 135 ? -2.952 -15.721 16.980 1.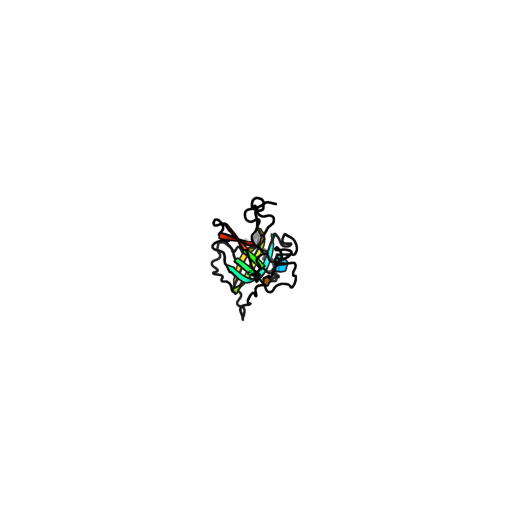00 63.09 135 PRO A N 1
ATOM 975 C CA . PRO A 1 135 ? -2.224 -16.882 17.504 1.00 63.09 135 PRO A CA 1
ATOM 976 C C . PRO A 1 135 ? -0.897 -17.134 16.773 1.00 63.09 135 PRO A C 1
ATOM 978 O O . PRO A 1 135 ? 0.025 -17.720 17.332 1.00 63.09 135 PRO A O 1
ATOM 981 N N . LYS A 1 136 ? -0.808 -16.679 15.518 1.00 60.81 136 LYS A N 1
ATOM 982 C CA . LYS A 1 136 ? 0.376 -16.713 14.666 1.00 60.81 136 LYS A CA 1
ATOM 983 C C . LYS A 1 136 ? 0.412 -15.427 13.842 1.00 60.81 136 LYS A C 1
ATOM 985 O O . LYS A 1 136 ? -0.622 -15.029 13.309 1.00 60.81 136 LYS A O 1
ATOM 990 N N . ALA A 1 137 ? 1.580 -14.796 13.729 1.00 63.09 137 ALA A N 1
ATOM 991 C CA . ALA A 1 137 ? 1.775 -13.706 12.776 1.00 63.09 137 ALA A CA 1
ATOM 992 C C . ALA A 1 137 ? 1.458 -14.213 11.360 1.00 63.09 137 ALA A C 1
ATOM 994 O O . ALA A 1 137 ? 1.879 -15.316 10.999 1.00 63.09 137 ALA A O 1
ATOM 995 N N . VAL A 1 138 ? 0.706 -13.438 10.579 1.00 69.75 138 VAL A N 1
ATOM 996 C CA . VAL A 1 138 ? 0.403 -13.775 9.183 1.00 69.75 138 VAL A CA 1
ATOM 997 C C . VAL A 1 138 ? 1.490 -13.139 8.319 1.00 69.75 138 VAL A C 1
ATOM 999 O O . VAL A 1 138 ? 1.496 -11.912 8.178 1.00 69.75 138 VAL A O 1
ATOM 1002 N N . PRO A 1 139 ? 2.454 -13.924 7.799 1.00 71.94 139 PRO A N 1
ATOM 1003 C CA . PRO A 1 139 ? 3.508 -13.372 6.967 1.00 71.94 139 PRO A CA 1
ATOM 1004 C C . PRO A 1 139 ? 2.920 -1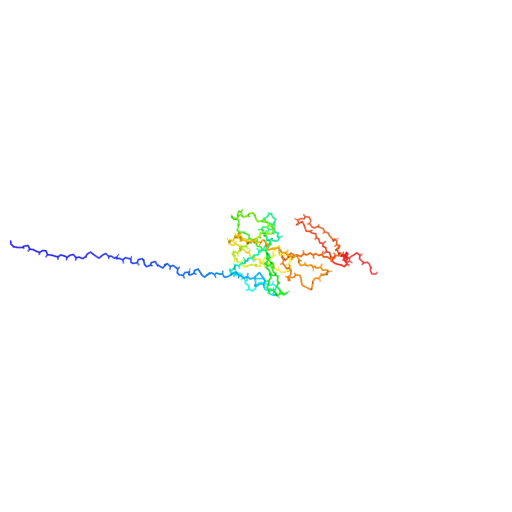2.900 5.638 1.00 71.94 139 PRO A C 1
ATOM 1006 O O . PRO A 1 139 ? 2.191 -13.639 4.979 1.00 71.94 139 PRO A O 1
ATOM 1009 N N . VAL A 1 140 ? 3.283 -11.686 5.231 1.00 83.62 140 VAL A N 1
ATOM 1010 C CA . VAL A 1 140 ? 3.000 -11.186 3.883 1.00 83.62 140 VAL A CA 1
ATOM 1011 C C . VAL A 1 140 ? 4.083 -11.722 2.956 1.00 83.62 140 VAL A C 1
ATOM 1013 O O . VAL A 1 140 ? 5.231 -11.255 2.972 1.00 83.62 140 VAL A O 1
ATOM 1016 N N . ILE A 1 141 ? 3.724 -12.745 2.183 1.00 86.50 141 ILE A N 1
ATOM 1017 C CA . ILE A 1 141 ? 4.580 -13.275 1.122 1.00 86.50 141 ILE A CA 1
ATOM 1018 C C . ILE A 1 141 ? 4.622 -12.214 0.018 1.00 86.50 141 ILE A C 1
ATOM 1020 O O . ILE A 1 141 ? 3.563 -11.785 -0.437 1.00 86.50 141 ILE A O 1
ATOM 1024 N N . PRO A 1 142 ? 5.814 -11.742 -0.380 1.00 91.38 142 PRO A N 1
ATOM 1025 C CA . PRO A 1 142 ? 5.907 -10.723 -1.407 1.00 91.38 142 PRO A CA 1
ATOM 1026 C C . PRO A 1 142 ? 5.482 -11.294 -2.761 1.00 91.38 142 PRO A C 1
ATOM 1028 O O . PRO A 1 142 ? 5.853 -12.419 -3.103 1.00 91.38 142 PRO A O 1
ATOM 1031 N N . LEU A 1 143 ? 4.754 -10.499 -3.544 1.00 93.06 143 LEU A N 1
ATOM 1032 C CA . LEU A 1 143 ? 4.478 -10.831 -4.938 1.00 93.06 143 LEU A CA 1
ATOM 1033 C C . LEU A 1 143 ? 5.772 -10.696 -5.747 1.00 93.06 143 LEU A C 1
ATOM 1035 O O . LEU A 1 143 ? 6.403 -9.639 -5.732 1.00 93.06 143 LEU A O 1
ATOM 1039 N N . VAL A 1 144 ? 6.171 -11.763 -6.439 1.00 96.06 144 VAL A N 1
ATOM 1040 C CA . VAL A 1 144 ? 7.404 -11.773 -7.232 1.00 96.06 144 VAL A CA 1
ATOM 1041 C C . VAL A 1 144 ? 7.122 -11.264 -8.643 1.00 96.06 144 VAL A C 1
ATOM 1043 O O . VAL A 1 144 ? 6.278 -11.812 -9.348 1.00 96.06 144 VAL A O 1
ATOM 1046 N N . LEU A 1 145 ? 7.846 -10.227 -9.052 1.00 96.12 145 LEU A N 1
ATOM 1047 C CA . LEU A 1 145 ? 7.804 -9.637 -10.383 1.00 96.12 145 LEU A CA 1
ATOM 1048 C C . LEU A 1 145 ? 9.073 -10.020 -11.141 1.00 96.12 145 LEU A C 1
ATOM 1050 O O . LEU A 1 145 ? 10.174 -9.648 -10.742 1.00 96.12 145 LEU A O 1
ATOM 1054 N N . THR A 1 146 ? 8.919 -10.728 -12.254 1.00 95.75 146 THR A N 1
ATOM 1055 C CA . THR A 1 146 ? 10.023 -11.088 -13.163 1.00 95.75 146 THR A CA 1
ATOM 1056 C C . THR A 1 146 ? 10.071 -10.200 -14.412 1.00 95.75 146 THR A C 1
ATOM 1058 O O . THR A 1 146 ? 10.992 -10.291 -15.221 1.00 95.75 146 THR A O 1
ATOM 1061 N N . ALA A 1 147 ? 9.076 -9.328 -14.569 1.00 94.44 147 ALA A N 1
ATOM 1062 C CA . ALA A 1 147 ? 8.884 -8.397 -15.674 1.00 94.44 147 ALA A CA 1
ATOM 1063 C C . ALA A 1 147 ? 8.050 -7.198 -15.174 1.00 94.44 147 ALA A C 1
ATOM 1065 O O . ALA A 1 147 ? 7.409 -7.313 -14.120 1.00 94.44 147 ALA A O 1
ATOM 1066 N N . PRO A 1 148 ? 8.033 -6.056 -15.885 1.00 93.50 148 PRO A N 1
ATOM 1067 C CA . PRO A 1 148 ? 7.123 -4.969 -15.541 1.00 93.50 148 PRO A CA 1
ATOM 1068 C C . PRO A 1 148 ? 5.660 -5.435 -15.685 1.00 93.50 148 PRO A C 1
ATOM 1070 O O . PRO A 1 148 ? 5.340 -6.089 -16.680 1.00 93.50 148 PRO A O 1
ATOM 1073 N N . PRO A 1 149 ? 4.771 -5.121 -14.724 1.00 92.12 149 PRO A N 1
ATOM 1074 C CA . PRO A 1 149 ? 3.346 -5.387 -14.860 1.00 92.12 149 PRO A CA 1
ATOM 1075 C C . PRO A 1 149 ? 2.717 -4.449 -15.898 1.00 92.12 149 PRO A C 1
ATOM 1077 O O . PRO A 1 149 ? 3.179 -3.324 -16.092 1.00 92.12 149 PRO A O 1
ATOM 1080 N N . ASP A 1 150 ? 1.606 -4.879 -16.497 1.00 91.50 150 ASP A N 1
ATOM 1081 C CA . ASP A 1 150 ? 0.840 -4.051 -17.442 1.00 91.50 150 ASP A CA 1
ATOM 1082 C C . ASP A 1 150 ? 0.288 -2.776 -16.783 1.00 91.50 150 ASP A C 1
ATOM 1084 O O . ASP A 1 150 ? 0.177 -1.727 -17.416 1.00 91.50 150 ASP A O 1
ATOM 1088 N N . ARG A 1 151 ? -0.053 -2.868 -15.491 1.00 89.50 151 ARG A N 1
ATOM 1089 C CA . ARG A 1 151 ? -0.521 -1.756 -14.659 1.00 89.50 151 ARG A CA 1
ATOM 1090 C C . ARG A 1 151 ? 0.161 -1.807 -13.298 1.00 89.50 151 ARG A C 1
ATOM 1092 O O . ARG A 1 151 ? 0.087 -2.820 -12.613 1.00 89.50 151 ARG A O 1
ATOM 1099 N N . TRP A 1 152 ? 0.802 -0.714 -12.897 1.00 90.19 152 TRP A N 1
ATOM 1100 C CA . TRP A 1 152 ? 1.428 -0.603 -11.573 1.00 90.19 152 TRP A CA 1
ATOM 1101 C C . TRP A 1 152 ? 0.411 -0.359 -10.456 1.00 90.19 152 TRP A C 1
ATOM 1103 O O . TRP A 1 152 ? 0.642 -0.781 -9.330 1.00 90.19 152 TRP A O 1
ATOM 1113 N N . GLU A 1 153 ? -0.739 0.225 -10.794 1.00 89.25 153 GLU A N 1
ATOM 1114 C CA . GLU A 1 153 ? -1.821 0.557 -9.862 1.00 89.25 153 GLU A CA 1
ATOM 1115 C C . GLU A 1 153 ? -2.324 -0.645 -9.042 1.00 89.25 153 GLU A C 1
ATOM 1117 O O . GLU A 1 153 ? -2.591 -0.526 -7.854 1.00 89.25 153 GLU A O 1
ATOM 1122 N N . VAL A 1 154 ? -2.390 -1.853 -9.629 1.00 93.12 154 VAL A N 1
ATOM 1123 C CA . VAL A 1 154 ? -2.815 -3.063 -8.875 1.00 93.12 154 VAL A CA 1
ATOM 1124 C C . VAL A 1 154 ? -1.855 -3.446 -7.769 1.00 93.12 154 VAL A C 1
ATOM 1126 O O . VAL A 1 154 ? -2.211 -4.239 -6.911 1.00 93.12 154 VAL A O 1
ATOM 1129 N N . LEU A 1 155 ? -0.630 -2.933 -7.815 1.00 94.44 155 LEU A N 1
ATOM 1130 C CA . LEU A 1 155 ? 0.415 -3.227 -6.847 1.00 94.44 155 LEU A CA 1
ATOM 1131 C C . LEU A 1 155 ? 0.640 -2.056 -5.892 1.00 94.44 155 LEU A C 1
ATOM 1133 O O . LEU A 1 155 ? 1.616 -2.075 -5.141 1.00 94.44 155 LEU A O 1
ATOM 1137 N N . GLU A 1 156 ? -0.224 -1.038 -5.916 1.00 92.06 156 GLU A N 1
ATOM 1138 C CA . GLU A 1 156 ? -0.085 0.156 -5.091 1.00 92.06 156 GLU A CA 1
ATOM 1139 C C . GLU A 1 156 ? 0.082 -0.213 -3.609 1.00 92.06 156 GLU A C 1
ATOM 1141 O O . GLU A 1 156 ? -0.772 -0.852 -2.999 1.00 92.06 156 GLU A O 1
ATOM 1146 N N . GLY A 1 157 ? 1.220 0.156 -3.018 1.00 93.38 157 GLY A N 1
ATOM 1147 C CA . GLY A 1 157 ? 1.541 -0.138 -1.619 1.00 93.38 157 GLY A CA 1
ATOM 1148 C C . GLY A 1 157 ? 1.795 -1.616 -1.288 1.00 93.38 157 GLY A C 1
ATOM 1149 O O . GLY A 1 157 ? 2.154 -1.920 -0.145 1.00 93.38 157 GLY A O 1
ATOM 1150 N N . MET A 1 158 ? 1.641 -2.542 -2.244 1.00 96.12 158 MET A N 1
ATOM 1151 C CA . MET A 1 158 ? 1.866 -3.968 -2.016 1.00 96.12 158 MET A CA 1
ATOM 1152 C C . MET A 1 158 ? 3.344 -4.259 -1.811 1.00 96.12 158 MET A C 1
ATOM 1154 O O . MET A 1 158 ? 4.237 -3.700 -2.450 1.00 96.12 158 MET A O 1
ATOM 1158 N N . ARG A 1 159 ? 3.622 -5.223 -0.936 1.00 95.44 159 ARG A N 1
ATOM 1159 C CA . ARG A 1 159 ? 4.962 -5.765 -0.779 1.00 95.44 159 ARG A CA 1
ATOM 1160 C C . ARG A 1 159 ? 5.291 -6.646 -1.982 1.00 95.44 159 ARG A C 1
ATOM 1162 O O . ARG A 1 159 ? 4.796 -7.767 -2.096 1.00 95.44 159 ARG A O 1
ATOM 1169 N N . VAL A 1 160 ? 6.174 -6.154 -2.838 1.00 95.31 160 VAL A N 1
ATOM 1170 C CA . VAL A 1 160 ? 6.678 -6.874 -4.012 1.00 95.31 160 VAL A CA 1
ATOM 1171 C C . VAL A 1 160 ? 8.148 -7.257 -3.847 1.00 95.31 160 VAL A C 1
ATOM 1173 O O . VAL A 1 160 ? 8.877 -6.692 -3.029 1.00 95.31 160 VAL A O 1
ATOM 1176 N N . MET A 1 161 ? 8.588 -8.233 -4.630 1.00 95.44 161 MET A N 1
ATOM 1177 C CA . MET A 1 161 ? 9.990 -8.575 -4.841 1.00 95.44 161 MET A CA 1
ATOM 1178 C C . MET A 1 161 ? 10.242 -8.577 -6.342 1.00 95.44 161 MET A C 1
ATOM 1180 O O . MET A 1 161 ? 9.543 -9.272 -7.067 1.00 95.44 161 MET A O 1
ATOM 1184 N N . ILE A 1 162 ? 11.226 -7.821 -6.815 1.00 95.69 162 ILE A N 1
ATOM 1185 C CA . ILE A 1 162 ? 11.610 -7.862 -8.227 1.00 95.69 162 ILE A CA 1
ATOM 1186 C C . ILE A 1 162 ? 12.723 -8.899 -8.376 1.00 95.69 162 ILE A C 1
ATOM 1188 O O . ILE A 1 162 ? 13.819 -8.704 -7.855 1.00 95.69 162 ILE A O 1
ATOM 1192 N N . ASP A 1 163 ? 12.422 -9.995 -9.067 1.00 96.56 163 ASP A N 1
ATOM 1193 C CA . ASP A 1 163 ? 13.356 -11.068 -9.419 1.00 96.56 163 ASP A CA 1
ATOM 1194 C C . ASP A 1 163 ? 13.701 -10.974 -10.910 1.00 96.56 163 ASP A C 1
ATOM 1196 O O . ASP A 1 163 ? 13.351 -11.814 -11.740 1.00 96.56 163 ASP A O 1
ATOM 1200 N N . ALA A 1 164 ? 14.309 -9.845 -11.264 1.00 94.88 164 ALA A N 1
ATOM 1201 C CA . ALA A 1 164 ? 14.760 -9.536 -12.609 1.00 94.88 164 ALA A CA 1
ATOM 1202 C C . ALA A 1 164 ? 15.945 -8.561 -12.551 1.00 94.88 164 ALA A C 1
ATOM 1204 O O . ALA A 1 164 ? 16.043 -7.768 -11.608 1.00 94.88 164 ALA A O 1
ATOM 1205 N N . PRO A 1 165 ? 16.833 -8.558 -13.560 1.00 94.25 165 PRO A N 1
ATOM 1206 C CA . PRO A 1 165 ? 17.859 -7.532 -13.672 1.00 94.25 165 PRO A CA 1
ATOM 1207 C C . PRO A 1 165 ? 17.235 -6.138 -13.800 1.00 94.25 165 PRO A C 1
ATOM 1209 O O . PRO A 1 165 ? 16.413 -5.893 -14.686 1.00 94.25 165 PRO A O 1
ATOM 1212 N N . LEU A 1 166 ? 17.679 -5.214 -12.949 1.00 94.88 166 LEU A N 1
ATOM 1213 C CA . LEU A 1 166 ? 17.320 -3.801 -13.008 1.00 94.88 166 LEU A CA 1
ATOM 1214 C C . LEU A 1 166 ? 18.553 -2.956 -13.322 1.00 94.88 166 LEU A C 1
ATOM 1216 O O . LEU A 1 166 ? 19.640 -3.201 -12.799 1.00 94.88 166 LEU A O 1
ATOM 1220 N N . SER A 1 167 ? 18.377 -1.936 -14.157 1.00 94.69 167 SER A N 1
ATOM 1221 C CA . SER A 1 167 ? 19.371 -0.874 -14.341 1.00 94.69 167 SER A CA 1
ATOM 1222 C C . SER A 1 167 ? 19.003 0.317 -13.470 1.00 94.69 167 SER A C 1
ATOM 1224 O O . SER A 1 167 ? 17.866 0.774 -13.518 1.00 94.69 167 SER A O 1
ATOM 1226 N N . LEU A 1 168 ? 19.949 0.822 -12.677 1.00 92.31 168 LEU A N 1
ATOM 1227 C CA . LEU A 1 168 ? 19.755 2.046 -11.898 1.00 92.31 168 LEU A CA 1
ATOM 1228 C C . LEU A 1 168 ? 19.981 3.263 -12.801 1.00 92.31 168 LEU A C 1
ATOM 1230 O O . LEU A 1 168 ? 21.005 3.344 -13.479 1.00 92.31 168 LEU A O 1
ATOM 1234 N N . ASN A 1 169 ? 19.039 4.206 -12.800 1.00 88.06 169 ASN A N 1
ATOM 1235 C CA . ASN A 1 169 ? 19.055 5.370 -13.693 1.00 88.06 169 ASN A CA 1
ATOM 1236 C C . ASN A 1 169 ? 19.348 6.692 -12.965 1.00 88.06 169 ASN A C 1
ATOM 1238 O O . ASN A 1 169 ? 19.566 7.711 -13.615 1.00 88.06 169 ASN A O 1
ATOM 1242 N N . GLY A 1 170 ? 19.391 6.685 -11.632 1.00 86.12 170 GLY A N 1
ATOM 1243 C CA . GLY A 1 170 ? 19.758 7.843 -10.820 1.00 86.12 170 GLY A CA 1
ATOM 1244 C C . GLY A 1 170 ? 19.118 7.813 -9.438 1.00 86.12 170 GLY A C 1
ATOM 1245 O O . GLY A 1 170 ? 18.234 7.002 -9.163 1.00 86.12 170 GLY A O 1
ATOM 1246 N N . THR A 1 171 ? 19.561 8.724 -8.575 1.00 88.25 171 THR A N 1
ATOM 1247 C CA . THR A 1 171 ? 19.018 8.901 -7.226 1.00 88.25 171 THR A CA 1
ATOM 1248 C C . THR A 1 171 ? 18.669 10.369 -7.014 1.00 88.25 171 THR A C 1
ATOM 1250 O O . THR A 1 171 ? 19.529 11.236 -7.178 1.00 88.25 171 THR A O 1
ATOM 1253 N N . ASP A 1 172 ? 17.427 10.658 -6.628 1.00 84.56 172 ASP A N 1
ATOM 1254 C CA . ASP A 1 172 ? 17.038 11.974 -6.126 1.00 84.56 172 ASP A CA 1
ATOM 1255 C C . ASP A 1 172 ? 17.290 12.031 -4.617 1.00 84.56 172 ASP A C 1
ATOM 1257 O O . ASP A 1 172 ? 16.489 11.583 -3.795 1.00 84.56 172 ASP A O 1
ATOM 1261 N N . ALA A 1 173 ? 18.434 12.604 -4.242 1.00 84.31 173 ALA A N 1
ATOM 1262 C CA . ALA A 1 173 ? 18.852 12.715 -2.849 1.00 84.31 173 ALA A CA 1
ATOM 1263 C C . ALA A 1 173 ? 17.938 13.612 -1.992 1.00 84.31 173 ALA A C 1
ATOM 1265 O O . ALA A 1 173 ? 18.015 13.541 -0.768 1.00 84.31 173 ALA A O 1
ATOM 1266 N N . ARG A 1 174 ? 17.077 14.447 -2.597 1.00 78.69 174 ARG A N 1
ATOM 1267 C CA . ARG A 1 174 ? 16.128 15.291 -1.847 1.00 78.69 174 ARG A CA 1
ATOM 1268 C C . ARG A 1 174 ? 15.029 14.459 -1.198 1.00 78.69 174 ARG A C 1
ATOM 1270 O O . ARG A 1 174 ? 14.598 14.786 -0.098 1.00 78.69 174 ARG A O 1
ATOM 1277 N N . TYR A 1 175 ? 14.609 13.398 -1.883 1.00 75.25 175 TYR A N 1
ATOM 1278 C CA . TYR A 1 175 ? 13.531 12.505 -1.455 1.00 75.25 175 TYR A CA 1
ATOM 1279 C C . TYR A 1 175 ? 14.034 11.099 -1.093 1.00 75.25 175 TYR A C 1
ATOM 1281 O O . TYR A 1 175 ? 13.272 10.280 -0.592 1.00 75.25 175 TYR A O 1
ATOM 1289 N N . GLY A 1 176 ? 15.329 10.820 -1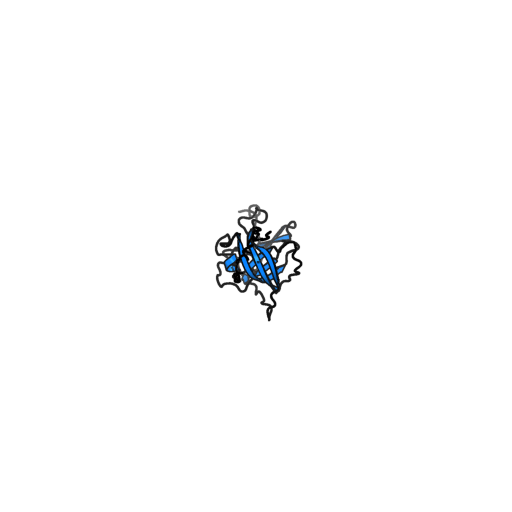.292 1.00 80.50 176 GLY A N 1
ATOM 1290 C CA . GLY A 1 176 ? 15.915 9.500 -1.048 1.00 80.50 176 GLY A CA 1
ATOM 1291 C C . GLY A 1 176 ? 15.442 8.443 -2.050 1.00 80.50 176 GLY A C 1
ATOM 1292 O O . GLY A 1 176 ? 15.479 7.251 -1.754 1.00 80.50 176 GLY A O 1
ATOM 1293 N N . GLU A 1 177 ? 14.991 8.870 -3.228 1.00 84.94 177 GLU A N 1
ATOM 1294 C CA . GLU A 1 177 ? 14.401 8.004 -4.246 1.00 84.94 177 GLU A CA 1
ATOM 1295 C C . GLU A 1 177 ? 15.463 7.529 -5.231 1.00 84.94 177 GLU A C 1
ATOM 1297 O O . GLU A 1 177 ? 16.322 8.299 -5.648 1.00 84.94 177 GLU A O 1
ATOM 1302 N N . THR A 1 178 ? 15.406 6.262 -5.635 1.00 89.50 178 THR A N 1
ATOM 1303 C CA . THR A 1 178 ? 16.273 5.711 -6.685 1.00 89.50 178 THR A CA 1
ATOM 1304 C C . THR A 1 178 ? 15.410 5.186 -7.817 1.00 89.50 178 THR A C 1
ATOM 1306 O O . THR A 1 178 ? 14.523 4.366 -7.590 1.00 89.50 178 THR A O 1
ATOM 1309 N N . SER A 1 179 ? 15.674 5.648 -9.037 1.00 89.25 179 SER A N 1
ATOM 1310 C CA . SER A 1 179 ? 14.970 5.188 -10.227 1.00 89.25 179 SER A CA 1
ATOM 1311 C C . SER A 1 179 ? 15.668 3.969 -10.820 1.00 89.25 179 SER A C 1
ATOM 1313 O O . SER A 1 179 ? 16.895 3.917 -10.948 1.00 89.25 179 SER A O 1
ATOM 1315 N N . ALA A 1 180 ? 14.873 2.974 -11.199 1.00 92.44 180 ALA A N 1
ATOM 1316 C CA . ALA A 1 180 ? 15.344 1.745 -11.816 1.00 92.44 180 ALA A CA 1
ATOM 1317 C C . ALA A 1 180 ? 14.455 1.369 -13.006 1.00 92.44 180 ALA A C 1
ATOM 1319 O O . ALA A 1 180 ? 13.281 1.732 -13.045 1.00 92.44 180 ALA A O 1
ATOM 1320 N N . SER A 1 181 ? 15.012 0.655 -13.981 1.00 92.69 181 SER A N 1
ATOM 1321 C CA . SER A 1 181 ? 14.298 0.203 -15.178 1.00 92.69 181 SER A CA 1
ATOM 1322 C C . SER A 1 181 ? 14.544 -1.270 -15.472 1.00 92.69 181 SER A C 1
ATOM 1324 O O . SER A 1 181 ? 15.638 -1.802 -15.260 1.00 92.69 181 SER A O 1
ATOM 1326 N N . PHE A 1 182 ? 13.514 -1.905 -16.027 1.00 93.31 182 PHE A N 1
ATOM 1327 C CA . PHE A 1 182 ? 13.635 -3.182 -16.719 1.00 93.31 182 PHE A CA 1
ATOM 1328 C C . PHE A 1 182 ? 14.245 -2.968 -18.111 1.00 93.31 182 PHE A C 1
ATOM 1330 O O . PHE A 1 182 ? 14.097 -1.900 -18.702 1.00 93.31 182 PHE A O 1
ATOM 1337 N N . GLY A 1 183 ? 14.904 -3.993 -18.656 1.00 90.31 183 GLY A N 1
ATOM 1338 C CA . GLY A 1 183 ? 15.347 -3.995 -20.059 1.00 90.31 183 GLY A CA 1
ATOM 1339 C C . GLY A 1 183 ? 16.591 -3.154 -20.376 1.00 90.31 183 GLY A C 1
ATOM 1340 O O . GLY A 1 183 ? 16.929 -3.007 -21.547 1.00 90.31 183 GLY A O 1
ATOM 1341 N N . GLY A 1 184 ? 17.297 -2.642 -19.364 1.00 89.81 184 GLY A N 1
ATOM 1342 C CA . GLY A 1 184 ? 18.542 -1.883 -19.530 1.00 89.81 184 GLY A CA 1
ATOM 1343 C C . GLY A 1 184 ? 18.423 -0.416 -19.116 1.00 89.81 184 GLY A C 1
ATOM 1344 O O . GLY A 1 184 ? 17.400 0.012 -18.579 1.00 89.81 184 GLY A O 1
ATOM 1345 N N . ARG A 1 185 ? 19.498 0.349 -19.343 1.00 86.12 185 ARG A N 1
ATOM 1346 C CA . ARG A 1 185 ? 19.594 1.782 -19.015 1.00 86.12 185 ARG A CA 1
ATOM 1347 C C . ARG A 1 185 ? 18.553 2.591 -19.796 1.00 86.12 185 ARG A C 1
ATOM 1349 O O . ARG A 1 185 ? 18.415 2.404 -21.004 1.00 86.12 185 ARG A O 1
ATOM 1356 N N . LEU A 1 186 ? 17.878 3.522 -19.122 1.00 86.69 186 LEU A N 1
ATOM 1357 C CA . LEU A 1 186 ? 17.056 4.529 -19.792 1.00 86.69 186 LEU A CA 1
ATOM 1358 C C . LEU A 1 186 ? 17.950 5.572 -20.463 1.00 86.69 186 LEU A C 1
ATOM 1360 O O . LEU A 1 186 ? 18.850 6.129 -19.836 1.00 86.69 186 LEU A O 1
ATOM 1364 N N . TRP A 1 187 ? 17.678 5.844 -21.734 1.00 82.50 187 TRP A N 1
ATOM 1365 C CA . TRP A 1 187 ? 18.393 6.847 -22.512 1.00 82.50 187 TRP A CA 1
ATOM 1366 C C . TRP A 1 187 ? 17.571 8.124 -22.596 1.00 82.50 187 TRP A C 1
ATOM 1368 O O . TRP A 1 187 ? 16.373 8.086 -22.885 1.00 82.50 187 TRP A O 1
ATOM 1378 N N . THR A 1 188 ? 18.213 9.263 -22.372 1.00 81.94 188 THR A N 1
ATOM 1379 C CA . THR A 1 188 ? 17.616 10.557 -22.705 1.00 81.94 188 THR A CA 1
ATOM 1380 C C . THR A 1 188 ? 17.743 10.812 -24.212 1.00 81.94 188 THR A C 1
ATOM 1382 O O . THR A 1 188 ? 18.688 10.320 -24.835 1.00 81.94 188 THR A O 1
ATOM 1385 N N . PRO A 1 189 ? 16.823 11.582 -24.830 1.00 78.00 189 PRO A N 1
ATOM 1386 C CA . PRO A 1 189 ? 16.793 11.758 -26.286 1.00 78.00 189 PRO A CA 1
ATOM 1387 C C . PRO A 1 189 ? 18.112 12.233 -26.916 1.00 78.00 189 PRO A C 1
ATOM 1389 O O . PRO A 1 189 ? 18.366 11.961 -28.081 1.00 78.00 189 PRO A O 1
ATOM 1392 N N . THR A 1 190 ? 18.963 12.931 -26.162 1.00 83.69 190 THR A N 1
ATOM 1393 C CA . THR A 1 190 ? 20.252 13.461 -26.634 1.00 83.69 190 THR A CA 1
ATOM 1394 C C . THR A 1 190 ? 21.413 12.464 -26.575 1.00 83.69 190 THR A C 1
ATOM 1396 O O . THR A 1 190 ? 22.498 12.785 -27.050 1.00 83.69 190 THR A O 1
ATOM 1399 N N . GLU A 1 191 ? 21.234 11.284 -25.976 1.00 81.94 191 GLU A N 1
ATOM 1400 C CA . GLU A 1 191 ? 22.313 10.303 -25.771 1.00 81.94 191 GLU A CA 1
ATOM 1401 C C . GLU A 1 191 ? 22.387 9.215 -26.856 1.00 81.94 191 GLU A C 1
ATOM 1403 O O . GLU A 1 191 ? 23.355 8.458 -26.884 1.00 81.94 191 GLU A O 1
ATOM 1408 N N . ILE A 1 192 ? 21.402 9.137 -27.757 1.00 75.12 192 ILE A N 1
ATOM 1409 C CA . ILE A 1 192 ? 21.415 8.220 -28.903 1.00 75.12 192 ILE A CA 1
ATOM 1410 C C . ILE A 1 192 ? 21.454 9.054 -30.185 1.00 75.12 192 ILE A C 1
ATOM 1412 O O . ILE A 1 192 ? 20.491 9.743 -30.513 1.00 75.12 192 ILE A O 1
ATOM 1416 N N . ALA A 1 193 ? 22.568 8.987 -30.915 1.00 69.12 193 ALA A N 1
ATOM 1417 C CA . ALA A 1 193 ? 22.623 9.453 -32.297 1.00 69.12 193 ALA A CA 1
ATOM 1418 C C . ALA A 1 193 ? 22.082 8.346 -33.217 1.00 69.12 193 ALA A C 1
ATOM 1420 O O . ALA A 1 193 ? 22.437 7.180 -33.035 1.00 69.12 193 ALA A O 1
ATOM 1421 N N . ALA A 1 194 ? 21.204 8.719 -34.152 1.00 65.88 194 ALA A N 1
ATOM 1422 C CA . ALA A 1 194 ? 20.731 7.834 -35.218 1.00 65.88 194 ALA A CA 1
ATOM 1423 C C . ALA A 1 194 ? 21.844 7.519 -36.228 1.00 65.88 194 ALA A C 1
ATOM 1425 O O . ALA A 1 194 ? 22.687 8.415 -36.469 1.00 65.88 194 ALA A O 1
#

Sequence (194 aa):
MTVSRFHASLLLAVVCACGAASTYAAAKRSVITIGRAQGRADRSPLEGQPVIVQGTVTGNFTEGLGGFFLQDGGDGDALTSDAIFVVPPKTSKARLRAGDTVRVEGRVFEDAGDGKSVGTLTSIQAERVQPVKLPKAVPVIPLVLTAPPDRWEVLEGMRVMIDAPLSLNGTDARYGETSASFGGRLWTPTEIAA

Nearest PDB structures (foldseek):
  8w0i-assembly1_7  TM=6.693E-01  e=2.704E-02  Homo sapiens
  8w0g-assembly1_2  TM=6.541E-01  e=2.546E-02  Homo sapiens
  6skl-assembly1_5  TM=6.739E-01  e=1.217E-01  Saccharomyces cerevisiae S288C
  3jc5-assembly1_5  TM=6.823E-01  e=1.217E-01  Saccharomyces cerevisiae
  8xgc-assembly1_5  TM=6.750E-01  e=2.220E-01  Saccharomyces cerevisiae

Mean predicted aligned error: 10.74 Å

Radius of gyration: 27.73 Å; Cα contacts (8 Å, |Δi|>4): 358; chains: 1; bounding box: 90×48×101 Å

Secondary structure (DSSP, 8-state):
----------------------------PPPBPHHHHH-SSSS-TTTT-EEEEEEEEEEEETTTTSEEEEE-S--S-TTS-SEEEEE--TT------TT-EEEEEEEEEEE-TTS-SSS-EEEEEEEEEEE---SS----PPEEESS--S-SGGGTT--EEE-S--EEEEEETTTTEEEEESSSPPPPTTS---

Foldseek 3Di:
DDDDDDDDDDPDPPPPPPPCPPPPPPPVQDADFVQQQFDLDLEGPQAFHKHKHKFFFQAADCVAPQWTKGFHPDDPDLSGARIATEREPPPDPDPHDGLFIKMFIFGWHWACDPVPDDGTGTHGHGPDIGTDDDPDRDDQDAAEAADDDPDCRRCRSGRHDYPYDWDWADADPVRRDTDIDPPDYDDDPVRDDD